Protein AF-A0A958QRG6-F1 (afdb_monomer)

Secondary structure (DSSP, 8-state):
---------------------PPPPPPPSS--TTHHHHHHHHHTTTT-THHHHSSSSSTTS------EEEETTEEEEPPP-SSSTTTTTT--HHHHHHHHHT-B-TTSPBP-HHHHTTGGGS-HHHHHHHHHHHTTSPP-----PPPPPPHHHHHHHHHHS------S-----TTS-HHHHHHHIIIIIS-THHHH-BPP-SSS--BTTS---EEEETTEEEEPPP-SS-TTTSSTTS-HHHHHHHHHH-EETTTEE--TTTS-HHHHTTS-HHHHHHHHHHHHH-PPPP-

Sequence (291 aa):
MSFFVRFSFLGLLFLIASCHQAIPVPPPQSFPPQYTSLGRDLVHGLAACGFCHGSRPEPGVVLSGGIPLRDTYGSVIAPNITPSNSGIRGWNVQEIADAVRASLAPDGRSLASEHHQGYQWMSDDDVYRIVAYLQTQPPVETSYETREIGFIDRYTSGILEQRKEVDGVVPSLEGTAAPIYGQYLVEHVARCDQCHSTPGDFIAEEKYLQGGREISRAGEIRVAPNITGSKVYGLGSWSIPEIVRYLQTGQVPGNRRTDPRFCPTQFYARAKESDLSAIAVYLLSTETSPS

Foldseek 3Di:
DDDDDDDDDDDDDPPPPPPPQQDADDADPDDDPCLLVLLLLLCLALLQLCCAQFPHSHGPGQSQWQDWDQDPQGIFTRFRCACAPSHCPPPDLVQQLCCQQQCAHPVGARHPCLVRPQQVLVFSSNSSSNSSNRPPGDYDDDDDDGDDDDPVCRVVVCVPVPRPPSRDGRHDCPPPDLLVLLCCSCRNRNVVQSAQKDPADPVGHIRGQQWQDWDDDPNDIDTGFRQALDPPGHCVVPDLVQQLCCLQPQDHPDRDGDDCRRPVSNSNVSPDSSNSSSNSVNRSVGDDDDD

Structure (mmCIF, N/CA/C/O backbone):
data_AF-A0A958QRG6-F1
#
_entry.id   AF-A0A958QRG6-F1
#
loop_
_atom_site.group_PDB
_atom_site.id
_atom_site.type_symbol
_atom_site.label_atom_id
_atom_site.label_alt_id
_atom_site.label_comp_id
_atom_site.label_asym_id
_atom_site.label_entity_id
_atom_site.label_seq_id
_atom_site.pdbx_PDB_ins_code
_atom_site.Cartn_x
_atom_site.Cartn_y
_atom_site.Cartn_z
_atom_site.occupancy
_atom_site.B_iso_or_equiv
_atom_site.auth_seq_id
_atom_site.auth_comp_id
_atom_site.auth_asym_id
_atom_site.auth_atom_id
_atom_site.pdbx_PDB_model_num
ATOM 1 N N . MET A 1 1 ? 24.745 79.104 1.750 1.00 37.53 1 MET A N 1
ATOM 2 C CA . MET A 1 1 ? 23.360 78.979 1.236 1.00 37.53 1 MET A CA 1
ATOM 3 C C . MET A 1 1 ? 23.419 78.030 0.049 1.00 37.53 1 MET A C 1
ATOM 5 O O . MET A 1 1 ? 24.145 78.344 -0.874 1.00 37.53 1 MET A O 1
ATOM 9 N N . SER A 1 2 ? 22.837 76.837 0.011 1.00 35.28 2 SER A N 1
ATOM 10 C CA . SER A 1 2 ? 21.878 76.160 0.885 1.00 35.28 2 SER A CA 1
ATOM 11 C C . SER A 1 2 ? 22.071 74.647 0.709 1.00 35.28 2 SER A C 1
ATOM 13 O O . SER A 1 2 ? 22.229 74.184 -0.417 1.00 35.28 2 SER A O 1
ATOM 15 N N . PHE A 1 3 ? 22.062 73.886 1.804 1.00 31.41 3 PHE A N 1
ATOM 16 C CA . PHE A 1 3 ? 21.991 72.423 1.771 1.00 31.41 3 PHE A CA 1
ATOM 17 C C . PHE A 1 3 ? 20.530 72.010 1.542 1.00 31.41 3 PHE A C 1
ATOM 19 O O . PHE A 1 3 ? 19.662 72.377 2.330 1.00 31.41 3 PHE A O 1
ATOM 26 N N . PHE A 1 4 ? 20.254 71.249 0.482 1.00 34.78 4 PHE A N 1
ATOM 27 C CA . PHE A 1 4 ? 18.973 70.564 0.294 1.00 34.78 4 PHE A CA 1
ATOM 28 C C . PHE A 1 4 ? 19.101 69.131 0.820 1.00 34.78 4 PHE A C 1
ATOM 30 O O . PHE A 1 4 ? 19.795 68.309 0.228 1.00 34.78 4 PHE A O 1
ATOM 37 N N . VAL A 1 5 ? 18.421 68.826 1.925 1.00 37.69 5 VAL A N 1
ATOM 38 C CA . VAL A 1 5 ? 18.233 67.453 2.412 1.00 37.69 5 VAL A CA 1
ATOM 39 C C . VAL A 1 5 ? 16.941 66.917 1.795 1.00 37.69 5 VAL A C 1
ATOM 41 O O . VAL A 1 5 ? 15.857 67.427 2.071 1.00 37.69 5 VAL A O 1
ATOM 44 N N . ARG A 1 6 ? 17.045 65.899 0.934 1.00 36.91 6 ARG A N 1
ATOM 45 C CA . ARG A 1 6 ? 15.895 65.124 0.447 1.00 36.91 6 ARG A CA 1
ATOM 46 C C . ARG A 1 6 ? 15.568 64.032 1.467 1.00 36.91 6 ARG A C 1
ATOM 48 O O . ARG A 1 6 ? 16.334 63.085 1.608 1.00 36.91 6 ARG A O 1
ATOM 55 N N . PHE A 1 7 ? 14.424 64.140 2.136 1.00 37.44 7 PHE A N 1
ATOM 56 C CA . PHE A 1 7 ? 13.833 63.021 2.872 1.00 37.44 7 PHE A CA 1
ATOM 57 C C . PHE A 1 7 ? 13.135 62.086 1.877 1.00 37.44 7 PHE A C 1
ATOM 59 O O . PHE A 1 7 ? 12.157 62.476 1.243 1.00 37.44 7 PHE A O 1
ATOM 66 N N . SER A 1 8 ? 13.643 60.861 1.728 1.00 39.31 8 SER A N 1
ATOM 67 C CA . SER A 1 8 ? 12.907 59.777 1.068 1.00 39.31 8 SER A CA 1
ATOM 68 C C . SER A 1 8 ? 12.093 59.036 2.123 1.00 39.31 8 SER A C 1
ATOM 70 O O . SER A 1 8 ? 12.660 58.392 3.001 1.00 39.31 8 SER A O 1
ATOM 72 N N . PHE A 1 9 ? 10.768 59.139 2.048 1.00 41.41 9 PHE A N 1
ATOM 73 C CA . PHE A 1 9 ? 9.861 58.262 2.784 1.00 41.41 9 PHE A CA 1
ATOM 74 C C . PHE A 1 9 ? 9.852 56.892 2.093 1.00 41.41 9 PHE A C 1
ATOM 76 O O . PHE A 1 9 ? 9.259 56.739 1.027 1.00 41.41 9 PHE A O 1
ATOM 83 N N . LEU A 1 10 ? 10.519 55.897 2.684 1.00 43.09 10 LEU A N 1
ATOM 84 C CA . LEU A 1 10 ? 10.295 54.492 2.339 1.00 43.09 10 LEU A CA 1
ATOM 85 C C . LEU A 1 10 ? 8.997 54.046 3.027 1.00 43.09 10 LEU A C 1
ATOM 87 O O . LEU A 1 10 ? 8.963 53.847 4.240 1.00 43.09 10 LEU A O 1
ATOM 91 N N . GLY A 1 11 ? 7.917 53.934 2.256 1.00 39.69 11 GLY A N 1
ATOM 92 C CA . GLY A 1 11 ? 6.677 53.309 2.706 1.00 39.69 11 GLY A CA 1
ATOM 93 C C . GLY A 1 11 ? 6.872 51.800 2.841 1.00 39.69 11 GLY A C 1
ATOM 94 O O . GLY A 1 11 ? 7.149 51.119 1.856 1.00 39.69 11 GLY A O 1
ATOM 95 N N . LEU A 1 12 ? 6.740 51.282 4.060 1.00 46.69 12 LEU A N 1
ATOM 96 C CA . LEU A 1 12 ? 6.760 49.852 4.345 1.00 46.69 12 LEU A CA 1
ATOM 97 C C . LEU A 1 12 ? 5.379 49.266 3.994 1.00 46.69 12 LEU A C 1
ATOM 99 O O . LEU A 1 12 ? 4.423 49.420 4.753 1.00 46.69 12 LEU A O 1
ATOM 103 N N . LEU A 1 13 ? 5.249 48.631 2.827 1.00 45.38 13 LEU A N 1
ATOM 104 C CA . LEU A 1 13 ? 4.072 47.824 2.491 1.00 45.38 13 LEU A CA 1
ATOM 105 C C . LEU A 1 13 ? 4.122 46.522 3.302 1.00 45.38 13 LEU A C 1
ATOM 107 O O . LEU A 1 13 ? 4.875 45.606 2.979 1.00 45.38 13 LEU A O 1
ATOM 111 N N . PHE A 1 14 ? 3.312 46.439 4.358 1.00 45.03 14 PHE A N 1
ATOM 112 C CA . PHE A 1 14 ? 2.990 45.173 5.014 1.00 45.03 14 PHE A CA 1
ATOM 113 C C . PHE A 1 14 ? 2.126 44.336 4.060 1.00 45.03 14 PHE A C 1
ATOM 115 O O . PHE A 1 14 ? 0.927 44.570 3.918 1.00 45.03 14 PHE A O 1
ATOM 122 N N . LEU A 1 15 ? 2.740 43.357 3.395 1.00 44.53 15 LEU A N 1
ATOM 123 C CA . LEU A 1 15 ? 2.019 42.244 2.784 1.00 44.53 15 LEU A CA 1
ATOM 124 C C . LEU A 1 15 ? 1.428 41.405 3.920 1.00 44.53 15 LEU A C 1
ATOM 126 O O . LEU A 1 15 ? 2.131 40.637 4.573 1.00 44.53 15 LEU A O 1
ATOM 130 N N . ILE A 1 16 ? 0.133 41.579 4.181 1.00 46.06 16 ILE A N 1
ATOM 131 C CA . ILE A 1 16 ? -0.624 40.666 5.033 1.00 46.06 16 ILE A CA 1
ATOM 132 C C . ILE A 1 16 ? -0.748 39.366 4.237 1.00 46.06 16 ILE A C 1
ATOM 134 O O . ILE A 1 16 ? -1.586 39.247 3.346 1.00 46.06 16 ILE A O 1
ATOM 138 N N . ALA A 1 17 ? 0.135 38.409 4.511 1.00 45.31 17 ALA A N 1
ATOM 139 C CA . ALA A 1 17 ? -0.035 37.041 4.056 1.00 45.31 17 ALA A CA 1
ATOM 140 C C . ALA A 1 17 ? -1.286 36.482 4.746 1.00 45.31 17 ALA A C 1
ATOM 142 O O . ALA A 1 17 ? -1.245 36.072 5.906 1.00 45.31 17 ALA A O 1
ATOM 143 N N . SER A 1 18 ? -2.429 36.524 4.063 1.00 43.41 18 SER A N 1
ATOM 144 C CA . SER A 1 18 ? -3.623 35.810 4.497 1.00 43.41 18 SER A CA 1
ATOM 145 C C . SER A 1 18 ? -3.337 34.313 4.410 1.00 43.41 18 SER A C 1
ATOM 147 O O . SER A 1 18 ? -3.479 33.714 3.343 1.00 43.41 18 SER A O 1
ATOM 149 N N . CYS A 1 19 ? -2.932 33.716 5.535 1.00 46.03 19 CYS A N 1
ATOM 150 C CA . CYS A 1 19 ? -3.016 32.275 5.744 1.00 46.03 19 CYS A CA 1
ATOM 151 C C . CYS A 1 19 ? -4.469 31.859 5.510 1.00 46.03 19 CYS A C 1
ATOM 153 O O . CYS A 1 19 ? -5.320 32.028 6.383 1.00 46.03 19 CYS A O 1
ATOM 155 N N . HIS A 1 20 ? -4.763 31.344 4.319 1.00 48.00 20 HIS A N 1
ATOM 156 C CA . HIS A 1 20 ? -5.973 30.573 4.099 1.00 48.00 20 HIS A CA 1
ATOM 157 C C . HIS A 1 20 ? -5.763 29.262 4.847 1.00 48.00 20 HIS A C 1
ATOM 159 O O . HIS A 1 20 ? -5.130 28.344 4.338 1.00 48.00 20 HIS A O 1
ATOM 165 N N . GLN A 1 21 ? -6.219 29.223 6.098 1.00 47.09 21 GLN A N 1
ATOM 166 C CA . GLN A 1 21 ? -6.391 27.977 6.831 1.00 47.09 21 GLN A CA 1
ATOM 167 C C . GLN A 1 21 ? -7.299 27.104 5.960 1.00 47.09 21 GLN A C 1
ATOM 169 O O . GLN A 1 21 ? -8.428 27.505 5.659 1.00 47.09 21 GLN A O 1
ATOM 174 N N . ALA A 1 22 ? -6.776 25.978 5.470 1.00 54.12 22 ALA A N 1
ATOM 175 C CA . ALA A 1 22 ? -7.584 25.017 4.739 1.00 54.12 22 ALA A CA 1
ATOM 176 C C . ALA A 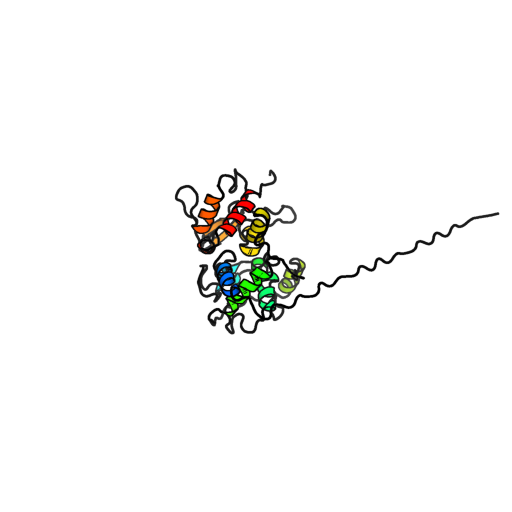1 22 ? -8.749 24.624 5.650 1.00 54.12 22 ALA A C 1
ATOM 178 O O . ALA A 1 22 ? -8.538 24.237 6.797 1.00 54.12 22 ALA A O 1
ATOM 179 N N . ILE A 1 23 ? -9.983 24.801 5.179 1.00 52.72 23 ILE A N 1
ATOM 180 C CA . ILE A 1 23 ? -11.149 24.387 5.955 1.00 52.72 23 ILE A CA 1
ATOM 181 C C . ILE A 1 23 ? -11.107 22.855 5.995 1.00 52.72 23 ILE A C 1
ATOM 183 O O . ILE A 1 23 ? -11.146 22.248 4.920 1.00 52.72 23 ILE A O 1
ATOM 187 N N . PRO A 1 24 ? -11.017 22.225 7.179 1.00 60.16 24 PRO A N 1
ATOM 188 C CA . PRO A 1 24 ? -11.045 20.775 7.266 1.00 60.16 24 PRO A CA 1
ATOM 189 C C . PRO A 1 24 ? -12.383 20.284 6.710 1.00 60.16 24 PRO A C 1
ATOM 191 O O . PRO A 1 24 ? -13.454 20.697 7.165 1.00 60.16 24 PRO A O 1
ATOM 194 N N . VAL A 1 25 ? -12.325 19.443 5.676 1.00 65.31 25 VAL A N 1
ATOM 195 C CA . VAL A 1 25 ? -13.517 18.813 5.107 1.00 65.31 25 VAL A CA 1
ATOM 196 C C . VAL A 1 25 ? -13.960 17.731 6.090 1.00 65.31 25 VAL A C 1
ATOM 198 O O . VAL A 1 25 ? -13.165 16.845 6.398 1.00 65.31 25 VAL A O 1
ATOM 201 N N . PRO A 1 26 ? -15.191 17.793 6.631 1.00 72.00 26 PRO A N 1
ATOM 202 C CA . PRO A 1 26 ? -15.648 16.775 7.562 1.00 72.00 26 PRO A CA 1
ATOM 203 C C . PRO A 1 26 ? -15.736 15.418 6.848 1.00 72.00 26 PRO A C 1
ATOM 205 O O . PRO A 1 26 ? -16.166 15.371 5.690 1.00 72.00 26 PRO A O 1
ATOM 208 N N . PRO A 1 27 ? -15.383 14.310 7.524 1.00 80.50 27 PRO A N 1
ATOM 209 C CA . PRO A 1 27 ? -15.474 12.982 6.935 1.00 80.50 27 PRO A CA 1
ATOM 210 C C . PRO A 1 27 ? -16.927 12.650 6.553 1.00 80.50 27 PRO A C 1
ATOM 212 O O . PRO A 1 27 ? -17.873 13.147 7.183 1.00 80.50 27 PRO A O 1
ATOM 215 N N . PRO A 1 28 ? -17.143 11.779 5.553 1.00 82.62 28 PRO A N 1
ATOM 216 C CA . PRO A 1 28 ? -18.483 11.358 5.173 1.00 82.62 28 PRO A CA 1
ATOM 217 C C . PRO A 1 28 ? -19.181 10.639 6.339 1.00 82.62 28 PRO A C 1
ATOM 219 O O . PRO A 1 28 ? -18.609 9.767 6.989 1.00 82.62 28 PRO A O 1
ATOM 222 N N . GLN A 1 29 ? -20.451 10.974 6.584 1.00 80.62 29 GLN A N 1
ATOM 223 C CA . GLN A 1 29 ? -21.269 10.321 7.622 1.00 80.62 29 GLN A CA 1
ATOM 224 C C . GLN A 1 29 ? -21.765 8.928 7.208 1.00 80.62 29 GLN A C 1
ATOM 226 O O . GLN A 1 29 ? -22.181 8.131 8.045 1.00 80.62 29 GLN A O 1
ATOM 231 N N . SER A 1 30 ? -21.761 8.644 5.907 1.00 86.50 30 SER A N 1
ATOM 232 C CA . SER A 1 30 ? -22.115 7.349 5.336 1.00 86.50 30 SER A CA 1
ATOM 233 C C . SER A 1 30 ? -21.355 7.152 4.032 1.00 86.50 30 SER A C 1
ATOM 235 O O . SER A 1 30 ? -20.991 8.128 3.373 1.00 86.50 30 SER A O 1
ATOM 237 N N . PHE A 1 31 ? -21.132 5.897 3.659 1.00 92.81 31 PHE A N 1
ATOM 238 C CA . PHE A 1 31 ? -20.418 5.558 2.437 1.00 92.81 31 PHE A CA 1
ATOM 239 C C . PHE A 1 31 ? -21.381 5.145 1.319 1.00 92.81 31 PHE A C 1
ATOM 241 O O . PHE A 1 31 ? -22.416 4.531 1.597 1.00 92.81 31 PHE A O 1
ATOM 248 N N . PRO A 1 32 ? -21.037 5.415 0.046 1.00 93.81 32 PRO A N 1
ATOM 249 C CA . PRO A 1 32 ? -21.725 4.816 -1.090 1.00 93.81 32 PRO A CA 1
ATOM 250 C C . PRO A 1 32 ? -21.775 3.279 -0.977 1.00 93.81 32 PRO A C 1
ATOM 252 O O . PRO A 1 32 ? -20.792 2.678 -0.538 1.00 93.81 32 PRO A O 1
ATOM 255 N N . PRO A 1 33 ? -22.859 2.608 -1.417 1.00 92.12 33 PRO A N 1
ATOM 256 C CA . PRO A 1 33 ? -23.021 1.159 -1.241 1.00 92.12 33 PRO A CA 1
ATOM 257 C C . PRO A 1 33 ? -21.862 0.314 -1.791 1.00 92.12 33 PRO A C 1
ATOM 259 O O . PRO A 1 33 ? -21.550 -0.749 -1.257 1.00 92.12 33 PRO A O 1
ATOM 262 N N . GLN A 1 34 ? -21.200 0.783 -2.851 1.00 95.12 34 GLN A N 1
ATOM 263 C CA . GLN A 1 34 ? -20.079 0.086 -3.474 1.00 95.12 34 GLN A CA 1
ATOM 264 C C . GLN A 1 34 ? -18.763 0.171 -2.683 1.00 95.12 34 GLN A C 1
ATOM 266 O O . GLN A 1 34 ? -17.872 -0.647 -2.925 1.00 95.12 34 GLN A O 1
ATOM 271 N N . TYR A 1 35 ? -18.615 1.109 -1.739 1.00 96.56 35 TYR A N 1
ATOM 272 C CA . TYR A 1 35 ? -17.339 1.364 -1.056 1.00 96.56 35 TYR A CA 1
ATOM 273 C C . TYR A 1 35 ? -16.811 0.149 -0.308 1.00 96.56 35 TYR A C 1
ATOM 275 O O . TYR A 1 35 ? -15.631 -0.149 -0.423 1.00 96.56 35 TYR A O 1
ATOM 283 N N . THR A 1 36 ? -17.664 -0.605 0.386 1.00 96.44 36 THR A N 1
ATOM 284 C CA . THR A 1 36 ? -17.225 -1.827 1.074 1.00 96.44 36 THR A CA 1
ATOM 285 C C . THR A 1 36 ? -16.615 -2.834 0.096 1.00 96.44 36 THR A C 1
ATOM 287 O O . THR A 1 36 ? -15.597 -3.451 0.399 1.00 96.44 36 THR A O 1
ATOM 290 N N . SER A 1 37 ? -17.196 -2.993 -1.099 1.00 96.44 37 SER A N 1
ATOM 291 C CA . SER A 1 37 ? -16.665 -3.919 -2.107 1.00 96.44 37 SER A CA 1
ATOM 292 C C . SER A 1 37 ? -15.368 -3.425 -2.750 1.00 96.44 37 SER A C 1
ATOM 294 O O . SER A 1 37 ? -14.447 -4.215 -2.913 1.00 96.44 37 SER A O 1
ATOM 296 N N . LEU A 1 38 ? -15.259 -2.126 -3.040 1.00 96.25 38 LEU A N 1
ATOM 297 C CA . LEU A 1 38 ? -14.040 -1.531 -3.593 1.00 96.25 38 LEU A CA 1
ATOM 298 C C . LEU A 1 38 ? -12.910 -1.498 -2.555 1.00 96.25 38 LEU A C 1
ATOM 300 O O . LEU A 1 38 ? -11.760 -1.787 -2.868 1.00 96.25 38 LEU A O 1
ATOM 304 N N . GLY A 1 39 ? -13.249 -1.223 -1.297 1.00 96.62 39 GLY A N 1
ATOM 305 C CA . GLY A 1 39 ? -12.334 -1.265 -0.165 1.00 96.62 39 GLY A CA 1
ATOM 306 C C . GLY A 1 39 ? -11.783 -2.656 0.085 1.00 96.62 39 GLY A C 1
ATOM 307 O O . GLY A 1 39 ? -10.584 -2.804 0.289 1.00 96.62 39 GLY A O 1
ATOM 308 N N . ARG A 1 40 ? -12.630 -3.691 -0.009 1.00 96.12 40 ARG A N 1
ATOM 309 C CA . ARG A 1 40 ? -12.184 -5.091 0.022 1.00 96.12 40 ARG A CA 1
ATOM 310 C C . ARG A 1 40 ? -11.108 -5.343 -1.031 1.00 96.12 40 ARG A C 1
ATOM 312 O O . ARG A 1 40 ? -10.103 -5.983 -0.731 1.00 96.12 40 ARG A O 1
ATOM 319 N N . ASP A 1 41 ? -11.342 -4.867 -2.250 1.00 95.62 41 ASP A N 1
ATOM 320 C CA . ASP A 1 41 ? -10.455 -5.105 -3.383 1.00 95.62 41 ASP A CA 1
ATOM 321 C C . ASP A 1 41 ? -9.123 -4.346 -3.227 1.00 95.62 41 ASP A C 1
ATOM 323 O O . ASP A 1 41 ? -8.086 -4.876 -3.611 1.00 95.62 41 ASP A O 1
ATOM 327 N N . LEU A 1 42 ? -9.109 -3.168 -2.589 1.00 96.00 42 LEU A N 1
ATOM 328 C CA . LEU A 1 42 ? -7.873 -2.475 -2.196 1.00 96.00 42 LEU A CA 1
ATOM 329 C C . LEU A 1 42 ? -7.133 -3.216 -1.074 1.00 96.00 42 LEU A C 1
ATOM 331 O O . LEU A 1 42 ? -5.949 -3.519 -1.214 1.00 96.00 42 LEU A O 1
ATOM 335 N N . VAL A 1 43 ? -7.835 -3.549 0.014 1.00 96.19 43 VAL A N 1
ATOM 336 C CA . VAL A 1 43 ? -7.273 -4.154 1.235 1.00 96.19 43 VAL A CA 1
ATOM 337 C C . VAL A 1 43 ? -6.647 -5.524 0.976 1.00 96.19 43 VAL A C 1
ATOM 339 O O . VAL A 1 43 ? -5.570 -5.822 1.498 1.00 96.19 43 VAL A O 1
ATOM 342 N N . HIS A 1 44 ? -7.293 -6.347 0.149 1.00 94.44 44 HIS A N 1
ATOM 343 C CA . HIS A 1 44 ? -6.764 -7.650 -0.275 1.00 94.44 44 HIS A CA 1
ATOM 344 C C . HIS A 1 44 ? -5.962 -7.588 -1.576 1.00 94.44 44 HIS A C 1
ATOM 346 O O . HIS A 1 44 ? -5.446 -8.618 -2.010 1.00 94.44 44 HIS A O 1
ATOM 352 N N . GLY A 1 45 ? -5.885 -6.409 -2.192 1.00 95.06 45 GLY A N 1
ATOM 353 C CA . GLY A 1 45 ? -5.243 -6.160 -3.474 1.00 95.06 45 GLY A CA 1
ATOM 354 C C . GLY A 1 45 ? -4.031 -5.252 -3.349 1.00 95.06 45 GLY A C 1
ATOM 355 O O . GLY A 1 45 ? -3.132 -5.511 -2.554 1.00 95.06 45 GLY A O 1
ATOM 356 N N . LEU A 1 46 ? -4.000 -4.188 -4.157 1.00 95.19 46 LEU A N 1
ATOM 357 C CA . LEU A 1 46 ? -2.836 -3.309 -4.294 1.00 95.19 46 LEU A CA 1
ATOM 358 C C . LEU A 1 46 ? -2.359 -2.721 -2.961 1.00 95.19 46 LEU A C 1
ATOM 360 O O . LEU A 1 46 ? -1.158 -2.726 -2.733 1.00 95.19 46 LEU A O 1
ATOM 364 N N . ALA A 1 47 ? -3.262 -2.301 -2.066 1.00 94.56 47 ALA A N 1
ATOM 365 C CA . ALA A 1 47 ? -2.874 -1.743 -0.764 1.00 94.56 47 ALA A CA 1
ATOM 366 C C . ALA A 1 47 ? -2.317 -2.794 0.211 1.00 94.56 47 ALA A C 1
ATOM 368 O O . ALA A 1 47 ? -1.710 -2.442 1.220 1.00 94.56 47 ALA A O 1
ATOM 369 N N . ALA A 1 48 ? -2.539 -4.082 -0.076 1.00 94.00 48 ALA A N 1
ATOM 370 C CA . ALA A 1 48 ? -1.944 -5.229 0.601 1.00 94.00 48 ALA A CA 1
ATOM 371 C C . ALA A 1 48 ? -1.937 -5.142 2.140 1.00 94.00 48 ALA A C 1
ATOM 373 O O . ALA A 1 48 ? -0.984 -5.579 2.785 1.00 94.00 48 ALA A O 1
ATOM 374 N N . CYS A 1 49 ? -3.001 -4.619 2.764 1.00 94.56 49 CYS A N 1
ATOM 375 C CA . CYS A 1 49 ? -3.016 -4.357 4.209 1.00 94.56 49 CYS A CA 1
ATOM 376 C C . CYS A 1 49 ? -2.782 -5.641 5.022 1.00 94.56 49 CYS A C 1
ATOM 378 O O . CYS A 1 49 ? -2.134 -5.619 6.069 1.00 94.56 49 CYS A O 1
ATOM 380 N N . GLY A 1 50 ? -3.258 -6.781 4.504 1.00 93.50 50 GLY A N 1
ATOM 381 C CA . GLY A 1 50 ? -3.039 -8.110 5.078 1.00 93.50 50 GLY A CA 1
ATOM 382 C C . GLY A 1 50 ? -1.577 -8.575 5.093 1.00 93.50 50 GLY A C 1
ATOM 383 O O . GLY A 1 50 ? -1.250 -9.496 5.835 1.00 93.50 50 GLY A O 1
ATOM 384 N N . PHE A 1 51 ? -0.672 -7.940 4.339 1.00 91.50 51 PHE A N 1
ATOM 385 C CA . PHE A 1 51 ? 0.755 -8.276 4.361 1.00 91.50 51 PHE A CA 1
ATOM 386 C C . PHE A 1 51 ? 1.392 -7.999 5.728 1.00 91.50 51 PHE A C 1
ATOM 388 O O . PHE A 1 51 ? 2.262 -8.753 6.163 1.00 91.50 51 PHE A O 1
ATOM 395 N N . CYS A 1 52 ? 0.926 -6.949 6.409 1.00 91.38 52 CYS A N 1
ATOM 396 C CA . CYS A 1 52 ? 1.349 -6.589 7.762 1.00 91.38 52 CYS A CA 1
ATOM 397 C C . CYS A 1 52 ? 0.262 -6.912 8.789 1.00 91.38 52 CYS A C 1
ATOM 399 O O . CYS A 1 52 ? 0.531 -7.542 9.805 1.00 91.38 52 CYS A O 1
ATOM 401 N N . HIS A 1 53 ? -0.982 -6.514 8.529 1.00 95.81 53 HIS A N 1
ATOM 402 C CA . HIS A 1 53 ? -2.065 -6.643 9.501 1.00 95.81 53 HIS A CA 1
ATOM 403 C C . HIS A 1 53 ? -2.789 -7.987 9.447 1.00 95.81 53 HIS A C 1
ATOM 405 O O . HIS A 1 53 ? -3.695 -8.212 10.239 1.00 95.81 53 HIS A O 1
ATOM 411 N N . GLY A 1 54 ? -2.453 -8.884 8.524 1.00 95.12 54 GLY A N 1
ATOM 412 C CA . GLY A 1 54 ? -3.055 -10.211 8.472 1.00 95.12 54 GLY A CA 1
ATOM 413 C C . GLY A 1 54 ? -2.557 -11.118 9.595 1.00 95.12 54 GLY A C 1
ATOM 414 O O . GLY A 1 54 ? -1.445 -10.959 10.087 1.00 95.12 54 GLY A O 1
ATOM 415 N N . SER A 1 55 ? -3.328 -12.154 9.931 1.00 93.94 55 SER A N 1
ATOM 416 C CA . SER A 1 55 ? -2.851 -13.257 10.782 1.00 93.94 55 SER A CA 1
ATOM 417 C C . SER A 1 55 ? -1.643 -14.001 10.178 1.00 93.94 55 SER A C 1
ATOM 419 O O . SER A 1 55 ? -0.976 -14.782 10.853 1.00 93.94 55 SER A O 1
ATOM 421 N N . ARG A 1 56 ? -1.405 -13.808 8.876 1.00 91.88 56 ARG A N 1
ATOM 422 C CA . ARG A 1 56 ? -0.245 -14.234 8.081 1.00 91.88 56 ARG A CA 1
ATOM 423 C C . ARG A 1 56 ? -0.145 -13.333 6.833 1.00 91.88 56 ARG A C 1
ATOM 425 O O . ARG A 1 56 ? -1.163 -12.749 6.469 1.00 91.88 56 ARG A O 1
ATOM 432 N N . PRO A 1 57 ? 1.019 -13.210 6.166 1.00 90.62 57 PRO A N 1
ATOM 433 C CA . PRO A 1 57 ? 1.227 -12.262 5.060 1.00 90.62 57 PRO A CA 1
ATOM 434 C C . PRO A 1 57 ? 0.600 -12.737 3.730 1.00 90.62 57 PRO A C 1
ATOM 436 O O . PRO A 1 57 ? 1.286 -12.979 2.735 1.00 90.62 57 PRO A O 1
ATOM 439 N N . GLU A 1 58 ? -0.723 -12.891 3.715 1.00 91.25 58 GLU A N 1
ATOM 440 C CA . GLU A 1 58 ? -1.517 -13.391 2.589 1.00 91.25 58 GLU A CA 1
ATOM 441 C C . GLU A 1 58 ? -2.807 -12.569 2.408 1.00 91.25 58 GLU A C 1
ATOM 443 O O . GLU A 1 58 ? -3.334 -12.031 3.383 1.00 91.25 58 GLU A O 1
ATOM 448 N N . PRO A 1 59 ? -3.355 -12.479 1.184 1.00 91.44 59 PRO A N 1
ATOM 449 C CA . PRO A 1 59 ? -4.650 -11.849 0.953 1.00 91.44 59 PRO A CA 1
ATOM 450 C C . PRO A 1 59 ? -5.795 -12.693 1.532 1.00 91.44 59 PRO A C 1
ATOM 452 O O . PRO A 1 59 ? -5.706 -13.917 1.633 1.00 91.44 59 PRO A O 1
ATOM 455 N N . GLY A 1 60 ? -6.909 -12.046 1.875 1.00 91.50 60 GLY A N 1
ATOM 456 C CA . GLY A 1 60 ? -8.144 -12.706 2.313 1.00 91.50 60 GLY A CA 1
ATOM 457 C C . GLY A 1 60 ? -8.140 -13.218 3.755 1.00 91.50 60 GLY A C 1
ATOM 458 O O . GLY A 1 60 ? -9.146 -13.763 4.206 1.00 91.50 60 GLY A O 1
ATOM 459 N N . VAL A 1 61 ? -7.036 -13.060 4.486 1.00 93.94 61 VAL A N 1
ATOM 460 C CA . VAL A 1 61 ? -6.940 -13.480 5.888 1.00 93.94 61 VAL A CA 1
ATOM 461 C C . VAL A 1 61 ? -7.577 -12.455 6.823 1.00 93.94 61 VAL A C 1
ATOM 463 O O . VAL A 1 61 ? -7.782 -11.292 6.467 1.00 93.94 61 VAL A O 1
ATOM 466 N N . VAL A 1 62 ? -7.868 -12.883 8.051 1.00 95.62 62 VAL A N 1
ATOM 467 C CA . VAL A 1 62 ? -8.333 -11.981 9.108 1.00 95.62 62 VAL A CA 1
ATOM 468 C C . VAL A 1 62 ? -7.239 -10.960 9.409 1.00 95.62 62 VAL A C 1
ATOM 470 O O . VAL A 1 62 ? -6.081 -11.328 9.611 1.00 95.62 62 VAL A O 1
ATOM 473 N N . LEU A 1 63 ? -7.616 -9.684 9.484 1.00 97.50 63 LEU A N 1
ATOM 474 C CA . LEU A 1 63 ? -6.705 -8.565 9.737 1.00 97.50 63 LEU A CA 1
ATOM 475 C C . LEU A 1 63 ? -6.404 -8.384 11.237 1.00 97.50 63 LEU A C 1
ATOM 477 O O . LEU A 1 63 ? -6.504 -7.291 11.796 1.00 97.50 63 LEU A O 1
ATOM 481 N N . SER A 1 64 ? -6.085 -9.496 11.901 1.00 96.69 64 SER A N 1
ATOM 482 C CA . SER A 1 64 ? -5.893 -9.588 13.346 1.00 96.69 64 SER A CA 1
ATOM 483 C C . SER A 1 64 ? -4.519 -9.118 13.824 1.00 96.69 64 SER A C 1
ATOM 485 O O . SER A 1 64 ? -4.242 -9.236 15.009 1.00 96.69 64 SER A O 1
ATOM 487 N N . GLY A 1 65 ? -3.640 -8.640 12.947 1.00 95.12 65 GLY A N 1
ATOM 488 C CA . GLY A 1 65 ? -2.259 -8.264 13.254 1.00 95.12 65 GLY A CA 1
ATOM 489 C C . GLY A 1 65 ? -1.365 -9.447 13.633 1.00 95.12 65 GLY A C 1
ATOM 490 O O . GLY A 1 65 ? -1.702 -10.606 13.384 1.00 95.12 65 GLY A O 1
ATOM 491 N N . GLY A 1 66 ? -0.238 -9.136 14.279 1.00 92.56 66 GLY A N 1
ATOM 492 C CA . GLY A 1 66 ? 0.682 -10.118 14.868 1.00 92.56 66 GLY A CA 1
ATOM 493 C C . GLY A 1 66 ? 1.964 -10.372 14.075 1.00 92.56 66 GLY A C 1
ATOM 494 O O . GLY A 1 66 ? 2.859 -11.060 14.564 1.00 92.56 66 GLY A O 1
ATOM 495 N N . ILE A 1 67 ? 2.094 -9.809 12.872 1.00 91.62 67 ILE A N 1
ATOM 496 C CA . ILE A 1 67 ? 3.307 -9.952 12.059 1.00 91.62 67 ILE A CA 1
ATOM 497 C C . ILE A 1 67 ? 4.396 -9.013 12.603 1.00 91.62 67 ILE A C 1
ATOM 499 O O . ILE A 1 67 ? 4.162 -7.804 12.687 1.00 91.62 67 ILE A O 1
ATOM 503 N N . PRO A 1 68 ? 5.589 -9.531 12.954 1.00 90.06 68 PRO A N 1
ATOM 504 C CA . PRO A 1 68 ? 6.712 -8.698 13.350 1.00 90.06 68 PRO A CA 1
ATOM 505 C C . PRO A 1 68 ? 7.330 -8.011 12.132 1.00 90.06 68 PRO A C 1
ATOM 507 O O . PRO A 1 68 ? 7.631 -8.642 11.114 1.00 90.06 68 PRO A O 1
ATOM 510 N N . LEU A 1 69 ? 7.560 -6.715 12.275 1.00 87.00 69 LEU A N 1
ATOM 511 C CA . LEU A 1 69 ? 8.252 -5.851 11.333 1.00 87.00 69 LEU A CA 1
ATOM 512 C C . LEU A 1 69 ? 9.482 -5.247 12.014 1.00 87.00 69 LEU A C 1
ATOM 514 O O . LEU A 1 69 ? 9.618 -5.283 13.240 1.00 87.00 69 LEU A O 1
ATOM 518 N N . ARG A 1 70 ? 10.398 -4.719 11.204 1.00 85.00 70 ARG A N 1
ATOM 519 C CA . ARG A 1 70 ? 11.587 -4.010 11.673 1.00 85.00 70 ARG A CA 1
ATOM 520 C C . ARG A 1 70 ? 11.619 -2.613 11.080 1.00 85.00 70 ARG A C 1
ATOM 522 O O . ARG A 1 70 ? 11.434 -2.470 9.874 1.00 85.00 70 ARG A O 1
ATOM 529 N N . ASP A 1 71 ? 11.924 -1.651 11.930 1.00 83.69 71 ASP A N 1
ATOM 530 C CA . ASP A 1 71 ? 12.192 -0.255 11.598 1.00 83.69 71 ASP A CA 1
ATOM 531 C C . ASP A 1 71 ? 13.448 0.218 12.362 1.00 83.69 71 ASP A C 1
ATOM 533 O O . ASP A 1 71 ? 14.109 -0.585 13.041 1.00 83.69 71 ASP A O 1
ATOM 537 N N . THR A 1 72 ? 13.798 1.503 12.271 1.00 82.50 72 THR A N 1
ATOM 538 C CA . THR A 1 72 ? 14.987 2.068 12.943 1.00 82.50 72 THR A CA 1
ATOM 539 C C . THR A 1 72 ? 14.960 1.905 14.471 1.00 82.50 72 THR A C 1
ATOM 541 O O . THR A 1 72 ? 16.010 1.867 15.111 1.00 82.50 72 THR A O 1
ATOM 544 N N . TYR A 1 73 ? 13.782 1.721 15.073 1.00 81.31 73 TYR A N 1
ATOM 545 C CA . TYR A 1 73 ? 13.596 1.551 16.519 1.00 81.31 73 TYR A CA 1
ATOM 546 C C . TYR A 1 73 ? 13.502 0.071 16.937 1.00 81.31 73 TYR A C 1
ATOM 548 O O . TYR A 1 73 ? 13.096 -0.254 18.058 1.00 81.31 73 TYR A O 1
ATOM 556 N N . GLY A 1 74 ? 13.824 -0.863 16.039 1.00 83.56 74 GLY A N 1
ATOM 557 C CA . GLY A 1 74 ? 13.834 -2.299 16.308 1.00 83.56 74 GLY A CA 1
ATOM 558 C C . GLY A 1 74 ? 12.555 -3.012 15.869 1.00 83.56 74 GLY A C 1
ATOM 559 O O . GLY A 1 74 ? 12.023 -2.751 14.796 1.00 83.56 74 GLY A O 1
ATOM 560 N N . SER A 1 75 ? 12.095 -3.981 16.666 1.00 86.62 75 SER A N 1
ATOM 561 C CA . SER A 1 75 ? 10.925 -4.795 16.314 1.00 86.62 75 SER A CA 1
ATOM 562 C C . SER A 1 75 ? 9.623 -4.085 16.681 1.00 86.62 75 SER A C 1
ATOM 564 O O . SER A 1 75 ? 9.462 -3.642 17.817 1.00 86.62 75 SER A O 1
ATOM 566 N N . VAL A 1 76 ? 8.666 -4.065 15.757 1.00 88.25 76 VAL A N 1
ATOM 567 C CA . VAL A 1 76 ? 7.288 -3.613 15.989 1.00 88.25 76 VAL A CA 1
ATOM 568 C C . VAL A 1 76 ? 6.316 -4.679 15.494 1.00 88.25 76 VAL A C 1
ATOM 570 O O . VAL A 1 76 ? 6.551 -5.310 14.467 1.00 88.25 76 VAL A O 1
ATOM 573 N N . ILE A 1 77 ? 5.240 -4.926 16.238 1.00 91.25 77 ILE A N 1
ATOM 574 C CA . ILE A 1 77 ? 4.196 -5.870 15.830 1.00 91.25 77 ILE A CA 1
ATOM 575 C C . ILE A 1 77 ? 3.077 -5.092 15.147 1.00 91.25 77 ILE A C 1
ATOM 577 O O . ILE A 1 77 ? 2.563 -4.124 15.708 1.00 91.25 77 ILE A O 1
ATOM 581 N N . ALA A 1 78 ? 2.686 -5.516 13.945 1.00 92.88 78 ALA A N 1
ATOM 582 C CA . ALA A 1 78 ? 1.548 -4.923 13.256 1.00 92.88 78 ALA A CA 1
ATOM 583 C C . ALA A 1 78 ? 0.261 -5.111 14.090 1.00 92.88 78 ALA A C 1
ATOM 585 O O . ALA A 1 78 ? -0.041 -6.242 14.494 1.00 92.88 78 ALA A O 1
ATOM 586 N N . PRO A 1 79 ? -0.502 -4.037 14.368 1.00 93.88 79 PRO A N 1
ATOM 587 C CA . PRO A 1 79 ? -1.672 -4.106 15.234 1.00 93.88 79 PRO A CA 1
ATOM 588 C C . PRO A 1 79 ? -2.856 -4.787 14.544 1.00 93.88 79 PRO A C 1
ATOM 590 O O . PRO A 1 79 ? -2.917 -4.911 13.319 1.00 93.88 79 PRO A O 1
ATOM 593 N N . ASN A 1 80 ? -3.827 -5.196 15.352 1.00 96.50 80 ASN A N 1
ATOM 594 C CA . ASN A 1 80 ? -5.130 -5.643 14.883 1.00 96.50 80 ASN A CA 1
ATOM 595 C C . ASN A 1 80 ? -5.938 -4.458 14.341 1.00 96.50 80 ASN A C 1
ATOM 597 O O . ASN A 1 80 ? -6.055 -3.441 15.017 1.00 96.50 80 ASN A O 1
ATOM 601 N N . ILE A 1 81 ? -6.513 -4.600 13.147 1.00 97.12 81 ILE A N 1
ATOM 602 C CA . ILE A 1 81 ? -7.346 -3.561 12.513 1.00 97.12 81 ILE A CA 1
ATOM 603 C C . ILE A 1 81 ? -8.780 -4.036 12.248 1.00 97.12 81 ILE A C 1
ATOM 605 O O . ILE A 1 81 ? -9.506 -3.443 11.454 1.00 97.12 81 ILE A O 1
ATOM 609 N N . THR A 1 82 ? -9.211 -5.113 12.910 1.00 98.06 82 THR A N 1
ATOM 610 C CA . THR A 1 82 ? -10.628 -5.507 12.960 1.00 98.06 82 THR A CA 1
ATOM 611 C C . THR A 1 82 ? -11.414 -4.599 13.922 1.00 98.06 82 THR A C 1
ATOM 613 O O . THR A 1 82 ? -10.818 -3.999 14.821 1.00 98.06 82 THR A O 1
ATOM 616 N N . PRO A 1 83 ? -12.754 -4.489 13.804 1.00 97.62 83 PRO A N 1
ATOM 617 C CA . PRO A 1 83 ? -13.581 -3.649 14.684 1.00 97.62 83 PRO A CA 1
ATOM 618 C C . PRO A 1 83 ? -13.833 -4.285 16.075 1.00 97.62 83 PRO A C 1
ATOM 620 O O . PRO A 1 83 ? -14.947 -4.278 16.620 1.00 97.62 83 PRO A O 1
ATOM 623 N N . SER A 1 84 ? -12.794 -4.873 16.667 1.00 97.88 84 SER A N 1
ATOM 624 C CA . SER A 1 84 ? -12.755 -5.414 18.032 1.00 97.88 84 SER A CA 1
ATOM 625 C C . SER A 1 84 ? -12.212 -4.391 19.035 1.00 97.88 84 SER A C 1
ATOM 627 O O . SER A 1 84 ? -11.694 -3.349 18.633 1.00 97.88 84 SER A O 1
ATOM 629 N N . ASN A 1 85 ? -12.326 -4.670 20.339 1.00 96.06 85 ASN A N 1
ATOM 630 C CA . ASN A 1 85 ? -11.801 -3.771 21.374 1.00 96.06 85 ASN A CA 1
ATOM 631 C C . ASN A 1 85 ? -10.272 -3.655 21.316 1.00 96.06 85 ASN A C 1
ATOM 633 O O . ASN A 1 85 ? -9.740 -2.589 21.606 1.00 96.06 85 ASN A O 1
ATOM 637 N N . SER A 1 86 ? -9.571 -4.729 20.936 1.00 94.25 86 SER A N 1
ATOM 638 C CA . SER A 1 86 ? -8.121 -4.702 20.710 1.00 94.25 86 SER A CA 1
ATOM 639 C C . SER A 1 86 ? -7.700 -4.146 19.341 1.00 94.25 86 SER A C 1
ATOM 641 O O . SER A 1 86 ? -6.506 -4.128 19.038 1.00 94.25 86 SER A O 1
ATOM 643 N N . GLY A 1 87 ? -8.663 -3.736 18.508 1.00 95.69 87 GLY A N 1
ATOM 644 C CA . GLY A 1 87 ? -8.447 -3.138 17.194 1.00 95.69 87 GLY A CA 1
ATOM 645 C C . GLY A 1 87 ? -9.042 -1.733 17.085 1.00 95.69 87 GLY A C 1
ATOM 646 O O . GLY A 1 87 ? -8.843 -0.892 17.958 1.00 95.69 87 GLY A O 1
ATOM 647 N N . ILE A 1 88 ? -9.774 -1.468 16.001 1.00 96.88 88 ILE A N 1
ATOM 648 C CA . ILE A 1 88 ? -10.267 -0.121 15.643 1.00 96.88 88 ILE A CA 1
ATOM 649 C C . ILE A 1 88 ? -11.692 0.167 16.140 1.00 96.88 88 ILE A C 1
ATOM 651 O O . ILE A 1 88 ? -12.377 1.056 15.628 1.00 96.88 88 ILE A O 1
ATOM 655 N N . ARG A 1 89 ? -12.211 -0.601 17.105 1.00 96.25 89 ARG A N 1
ATOM 656 C CA . ARG A 1 89 ? -13.545 -0.322 17.649 1.00 96.25 89 ARG A CA 1
ATOM 657 C C . ARG A 1 89 ? -13.586 1.061 18.291 1.00 96.25 89 ARG A C 1
ATOM 659 O O . ARG A 1 89 ? -12.730 1.414 19.092 1.00 96.25 89 ARG A O 1
ATOM 666 N N . GLY A 1 90 ? -14.643 1.806 17.982 1.00 94.44 90 GLY A N 1
ATOM 667 C CA . GLY A 1 90 ? -14.850 3.154 18.506 1.00 94.44 90 GLY A CA 1
ATOM 668 C C . GLY A 1 90 ? -14.084 4.235 17.747 1.00 94.44 90 GLY A C 1
ATOM 669 O O . GLY A 1 90 ? -14.360 5.404 17.988 1.00 94.44 90 GLY A O 1
ATOM 670 N N . TRP A 1 91 ? -13.199 3.864 16.813 1.00 95.06 91 TRP A N 1
ATOM 671 C CA . TRP A 1 91 ? -12.536 4.829 15.946 1.00 95.06 91 TRP A CA 1
ATOM 672 C C . TRP A 1 91 ? -13.522 5.312 14.883 1.00 95.06 91 TRP A C 1
ATOM 674 O O . TRP A 1 91 ? -14.220 4.515 14.242 1.00 95.06 91 TRP A O 1
ATOM 684 N N . ASN A 1 92 ? -13.594 6.623 14.701 1.00 93.50 92 ASN A N 1
ATOM 685 C CA . ASN A 1 92 ? -14.409 7.240 13.669 1.00 93.50 92 ASN A CA 1
ATOM 686 C C . ASN A 1 92 ? -13.718 7.179 12.291 1.00 93.50 92 ASN A C 1
ATOM 688 O O . ASN A 1 92 ? -12.578 6.738 12.152 1.00 93.50 92 ASN A O 1
ATOM 692 N N . VAL A 1 93 ? -14.432 7.603 11.245 1.00 93.75 93 VAL A N 1
ATOM 693 C CA . VAL A 1 93 ? -13.937 7.543 9.859 1.00 93.75 93 VAL A CA 1
ATOM 694 C C . VAL A 1 93 ? -12.630 8.316 9.679 1.00 93.75 93 VAL A C 1
ATOM 696 O O . VAL A 1 93 ? -11.712 7.801 9.043 1.00 93.75 93 VAL A O 1
ATOM 699 N N . GLN A 1 94 ? -12.541 9.521 10.245 1.00 91.44 94 GLN A N 1
ATOM 700 C CA . GLN A 1 94 ? -11.354 10.360 10.115 1.00 91.44 94 GLN A CA 1
ATOM 701 C C . GLN A 1 94 ? -10.183 9.789 10.908 1.00 91.44 94 GLN A C 1
ATOM 703 O O . GLN A 1 94 ? -9.086 9.722 10.387 1.00 91.44 94 GLN A O 1
ATOM 708 N N . GLU A 1 95 ? -10.423 9.273 12.109 1.00 92.69 95 GLU A N 1
ATOM 709 C CA . GLU A 1 95 ? -9.386 8.632 12.924 1.00 92.69 95 GLU A CA 1
ATOM 710 C C . GLU A 1 95 ? -8.740 7.425 12.227 1.00 92.69 95 GLU A C 1
ATOM 712 O O . GLU A 1 95 ? -7.526 7.240 12.291 1.00 92.69 95 GLU A O 1
ATOM 717 N N . ILE A 1 96 ? -9.530 6.606 11.523 1.00 94.81 96 ILE A N 1
ATOM 718 C CA . ILE A 1 96 ? -8.981 5.495 10.731 1.00 94.81 96 ILE A CA 1
ATOM 719 C C . ILE A 1 96 ? -8.233 6.039 9.502 1.00 94.81 96 ILE A C 1
ATOM 721 O O . ILE A 1 96 ? -7.169 5.524 9.157 1.00 94.81 96 ILE A O 1
ATOM 725 N N . ALA A 1 97 ? -8.749 7.086 8.850 1.00 92.81 97 ALA A N 1
ATOM 726 C CA . ALA A 1 97 ? -8.071 7.728 7.725 1.00 92.81 97 ALA A CA 1
ATOM 727 C C . ALA A 1 97 ? -6.725 8.356 8.137 1.00 92.81 97 ALA A C 1
ATOM 729 O O . ALA A 1 97 ? -5.732 8.189 7.429 1.00 92.81 97 ALA A O 1
ATOM 730 N N . ASP A 1 98 ? -6.663 9.003 9.298 1.00 89.88 98 ASP A N 1
ATOM 731 C CA . ASP A 1 98 ? -5.458 9.606 9.870 1.00 89.88 98 ASP A CA 1
ATOM 732 C C . ASP A 1 98 ? -4.447 8.535 10.286 1.00 89.88 98 ASP A C 1
ATOM 734 O O . ASP A 1 98 ? -3.245 8.699 10.079 1.00 89.88 98 ASP A O 1
ATOM 738 N N . ALA A 1 99 ? -4.908 7.390 10.787 1.00 91.06 99 ALA A N 1
ATOM 739 C CA . ALA A 1 99 ? -4.027 6.261 11.055 1.00 91.06 99 ALA A CA 1
ATOM 740 C C . ALA A 1 99 ? -3.341 5.760 9.778 1.00 91.06 99 ALA A C 1
ATOM 742 O O . ALA A 1 99 ? -2.134 5.522 9.786 1.00 91.06 99 ALA A O 1
ATOM 743 N N . VAL A 1 100 ? -4.082 5.665 8.668 1.00 91.81 100 VAL A N 1
ATOM 744 C CA . VAL A 1 100 ? -3.536 5.252 7.366 1.00 91.81 100 VAL A CA 1
ATOM 745 C C . VAL A 1 100 ? -2.594 6.312 6.794 1.00 91.81 100 VAL A C 1
ATOM 747 O O . VAL A 1 100 ? -1.486 5.986 6.377 1.00 91.81 100 VAL A O 1
ATOM 750 N N . ARG A 1 101 ? -3.023 7.576 6.754 1.00 90.38 101 ARG A N 1
ATOM 751 C CA . ARG A 1 101 ? -2.357 8.628 5.972 1.00 90.38 101 ARG A CA 1
ATOM 752 C C . ARG A 1 101 ? -1.369 9.472 6.767 1.00 90.38 101 ARG A C 1
ATOM 754 O O . ARG A 1 101 ? -0.367 9.914 6.216 1.00 90.38 101 ARG A O 1
ATOM 761 N N . ALA A 1 102 ? -1.666 9.713 8.038 1.00 85.25 102 ALA A N 1
ATOM 762 C CA . ALA A 1 102 ? -0.899 10.581 8.927 1.00 85.25 102 ALA A CA 1
ATOM 763 C C . ALA A 1 102 ? -0.136 9.797 10.007 1.00 85.25 102 ALA A C 1
ATOM 765 O O . ALA A 1 102 ? 0.572 10.399 10.812 1.00 85.25 102 ALA A O 1
ATOM 766 N N . SER A 1 103 ? -0.237 8.460 10.020 1.00 86.75 103 SER A N 1
ATOM 767 C CA . SER A 1 103 ? 0.377 7.603 11.045 1.00 86.75 103 SER A CA 1
ATOM 768 C C . SER A 1 103 ? -0.036 8.007 12.465 1.00 86.75 103 SER A C 1
ATOM 770 O O . SER A 1 103 ? 0.792 8.002 13.374 1.00 86.75 103 SER A O 1
ATOM 772 N N . LEU A 1 104 ? -1.297 8.391 12.666 1.00 84.69 104 LEU A N 1
ATOM 773 C CA . LEU A 1 104 ? -1.779 8.957 13.927 1.00 84.69 104 LEU A CA 1
ATOM 774 C C . LEU A 1 104 ? -2.942 8.136 14.484 1.00 84.69 104 LEU A C 1
ATOM 776 O O . LEU A 1 104 ? -3.921 7.899 13.785 1.00 84.69 104 LEU A O 1
ATOM 780 N N . ALA A 1 105 ? -2.850 7.712 15.745 1.00 85.81 105 ALA A N 1
ATOM 781 C CA . ALA A 1 105 ? -3.992 7.098 16.424 1.00 85.81 105 ALA A CA 1
ATOM 782 C C . ALA A 1 105 ? -4.862 8.158 17.137 1.00 85.81 105 ALA A C 1
ATOM 784 O O . ALA A 1 105 ? -4.369 9.252 17.428 1.00 85.81 105 ALA A O 1
ATOM 785 N N . PRO A 1 106 ? -6.116 7.827 17.507 1.00 87.81 106 PRO A N 1
ATOM 786 C CA . PRO A 1 106 ? -7.040 8.757 18.173 1.00 87.81 106 PRO A CA 1
ATOM 787 C C . PRO A 1 106 ? -6.513 9.376 19.472 1.00 87.81 106 PRO A C 1
ATOM 789 O O . PRO A 1 106 ? -6.866 10.495 19.827 1.00 87.81 106 PRO A O 1
ATOM 792 N N . ASP A 1 107 ? -5.658 8.654 20.199 1.00 82.56 107 ASP A N 1
ATOM 793 C CA . ASP A 1 107 ? -5.043 9.117 21.450 1.00 82.56 107 ASP A CA 1
ATOM 794 C C . ASP A 1 107 ? -3.829 10.044 21.225 1.00 82.56 107 ASP A C 1
ATOM 796 O O . ASP A 1 107 ? -3.128 10.411 22.172 1.00 82.56 107 ASP A O 1
ATOM 800 N N . GLY A 1 108 ? -3.562 10.422 19.971 1.00 77.25 108 GLY A N 1
ATOM 801 C CA . GLY A 1 108 ? -2.473 11.306 19.573 1.00 77.25 108 GLY A CA 1
ATOM 802 C C . GLY A 1 108 ? -1.106 10.626 19.501 1.00 77.25 108 GLY A C 1
ATOM 803 O O . GLY A 1 108 ? -0.098 11.303 19.273 1.00 77.25 108 GLY A O 1
ATOM 804 N N . ARG A 1 109 ? -1.019 9.303 19.703 1.00 78.06 109 ARG A N 1
ATOM 805 C CA . ARG A 1 109 ? 0.241 8.575 19.521 1.00 78.06 109 ARG A CA 1
ATOM 806 C C . ARG A 1 109 ? 0.618 8.508 18.040 1.00 78.06 109 ARG A C 1
ATOM 808 O O . ARG A 1 109 ? -0.220 8.231 17.183 1.00 78.06 109 ARG A O 1
ATOM 815 N N . SER A 1 110 ? 1.910 8.665 17.766 1.00 78.75 110 SER A N 1
ATOM 816 C CA . SER A 1 110 ? 2.473 8.299 16.469 1.00 78.75 110 SER A CA 1
ATOM 817 C C . SER A 1 110 ? 2.462 6.778 16.331 1.00 78.75 110 SER A C 1
ATOM 819 O O . SER A 1 110 ? 2.860 6.055 17.252 1.00 78.75 110 SER A O 1
ATOM 821 N N . LEU A 1 111 ? 1.995 6.298 15.188 1.00 83.50 111 LEU A N 1
ATOM 822 C CA . LEU A 1 111 ? 2.151 4.922 14.735 1.00 83.50 111 LEU A CA 1
ATOM 823 C C . LEU A 1 111 ? 3.552 4.750 14.130 1.00 83.50 111 LEU A C 1
ATOM 825 O O . LEU A 1 111 ? 4.304 5.719 14.014 1.00 83.50 111 LEU A O 1
ATOM 829 N N . ALA A 1 112 ? 3.926 3.516 13.780 1.00 81.88 112 ALA A N 1
ATOM 830 C CA . ALA A 1 112 ? 5.216 3.220 13.151 1.00 81.88 112 ALA A CA 1
ATOM 831 C C . ALA A 1 112 ? 5.277 3.835 11.741 1.00 81.88 112 ALA A C 1
ATOM 833 O O . ALA A 1 112 ? 4.912 3.195 10.751 1.00 81.88 112 ALA A O 1
ATOM 834 N N . SER A 1 113 ? 5.680 5.099 11.678 1.00 74.88 113 SER A N 1
ATOM 835 C CA . SER A 1 113 ? 5.702 5.975 10.505 1.00 74.88 113 SER A CA 1
ATOM 836 C C . SER A 1 113 ? 6.479 5.365 9.347 1.00 74.88 113 SER A C 1
ATOM 838 O O . SER A 1 113 ? 5.959 5.361 8.240 1.00 74.88 113 SER A O 1
ATOM 840 N N . GLU A 1 114 ? 7.635 4.737 9.578 1.00 80.81 114 GLU A N 1
ATOM 841 C CA . GLU A 1 114 ? 8.409 4.045 8.528 1.00 80.81 114 GLU A CA 1
ATOM 842 C C . GLU A 1 114 ? 7.594 3.013 7.724 1.00 80.81 114 GLU A C 1
ATOM 844 O O . GLU A 1 114 ? 7.892 2.755 6.558 1.00 80.81 114 GLU A O 1
ATOM 849 N N . HIS A 1 115 ? 6.543 2.434 8.316 1.00 83.38 115 HIS A N 1
ATOM 850 C CA . HIS A 1 115 ? 5.648 1.487 7.642 1.00 83.38 115 HIS A CA 1
ATOM 851 C C . HIS A 1 115 ? 4.437 2.149 6.962 1.00 83.38 115 HIS A C 1
ATOM 853 O O . HIS A 1 115 ? 3.788 1.517 6.129 1.00 83.38 115 HIS A O 1
ATOM 859 N N . HIS A 1 116 ? 4.152 3.412 7.281 1.00 79.69 116 HIS A N 1
ATOM 860 C CA . HIS A 1 116 ? 3.027 4.190 6.752 1.00 79.69 116 HIS A CA 1
ATOM 861 C C . HIS A 1 116 ? 3.460 5.295 5.771 1.00 79.69 116 HIS A C 1
ATOM 863 O O . HIS A 1 116 ? 2.644 5.769 4.979 1.00 79.69 116 HIS A O 1
ATOM 869 N N . GLN A 1 117 ? 4.733 5.709 5.806 1.00 78.31 117 GLN A N 1
ATOM 870 C CA . GLN A 1 117 ? 5.304 6.726 4.925 1.00 78.31 117 GLN A CA 1
ATOM 871 C C . GLN A 1 117 ? 4.907 6.429 3.478 1.00 78.31 117 GLN A C 1
ATOM 873 O O . GLN A 1 117 ? 5.079 5.301 3.008 1.00 78.31 117 GLN A O 1
ATOM 878 N N . GLY A 1 118 ? 4.377 7.452 2.805 1.00 81.56 118 GLY A N 1
ATOM 879 C CA . GLY A 1 118 ? 3.870 7.458 1.433 1.00 81.56 118 GLY A CA 1
ATOM 880 C C . GLY A 1 118 ? 2.349 7.377 1.302 1.00 81.56 118 GLY A C 1
ATOM 881 O O . GLY A 1 118 ? 1.816 7.861 0.305 1.00 81.56 118 GLY A O 1
ATOM 882 N N . TYR A 1 119 ? 1.628 6.866 2.306 1.00 90.25 119 TYR A N 1
ATOM 883 C CA . TYR A 1 119 ? 0.160 6.840 2.282 1.00 90.25 119 TYR A CA 1
ATOM 884 C C . TYR A 1 119 ? -0.491 8.211 2.500 1.00 90.25 119 TYR A C 1
ATOM 886 O O . TYR A 1 119 ? -1.688 8.352 2.252 1.00 90.25 119 TYR A O 1
ATOM 894 N N . GLN A 1 120 ? 0.263 9.250 2.885 1.00 89.25 120 GLN A N 1
ATOM 895 C CA . GLN A 1 120 ? -0.275 10.608 3.056 1.00 89.25 120 GLN A CA 1
ATOM 896 C C . GLN A 1 120 ? -0.999 11.139 1.806 1.00 89.25 120 GLN A C 1
ATOM 898 O O . GLN A 1 120 ? -1.926 1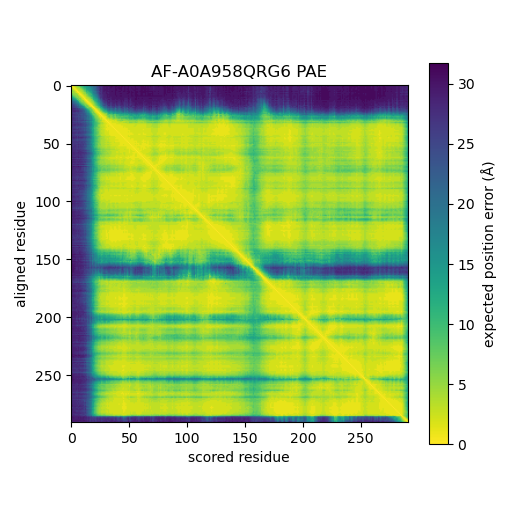1.945 1.903 1.00 89.25 120 GLN A O 1
ATOM 903 N N . TRP A 1 121 ? -0.603 10.645 0.633 1.00 91.25 121 TRP A N 1
ATOM 904 C CA . TRP A 1 121 ? -1.144 11.023 -0.666 1.00 91.25 121 TRP A CA 1
ATOM 905 C C . TRP A 1 121 ? -2.092 9.975 -1.261 1.00 91.25 121 TRP A C 1
ATOM 907 O O . TRP A 1 121 ? -2.460 10.087 -2.427 1.00 91.25 121 TRP A O 1
ATOM 917 N N . MET A 1 122 ? -2.510 8.963 -0.492 1.00 94.69 122 MET A N 1
ATOM 918 C CA . MET A 1 122 ? -3.633 8.121 -0.901 1.00 94.69 122 MET A CA 1
ATOM 919 C C . MET A 1 122 ? -4.893 8.998 -0.986 1.00 94.69 122 MET A C 1
ATOM 921 O O . MET A 1 122 ? -5.144 9.796 -0.083 1.00 94.69 122 MET A O 1
ATOM 925 N N . SER A 1 123 ? -5.657 8.880 -2.077 1.00 95.19 123 SER A N 1
ATOM 926 C CA . SER A 1 123 ? -6.851 9.693 -2.295 1.00 95.19 123 SER A CA 1
ATOM 927 C C . SER A 1 123 ? -7.885 9.496 -1.190 1.00 95.19 123 SER A C 1
ATOM 929 O O . SER A 1 123 ? -8.007 8.406 -0.626 1.00 95.19 123 SER A O 1
ATOM 931 N N . ASP A 1 124 ? -8.657 10.544 -0.905 1.00 93.56 124 ASP A N 1
ATOM 932 C CA . ASP A 1 124 ? -9.746 10.488 0.074 1.00 93.56 124 ASP A CA 1
ATOM 933 C C . ASP A 1 124 ? -10.726 9.359 -0.279 1.00 93.56 124 ASP A C 1
ATOM 935 O O . ASP A 1 124 ? -11.151 8.598 0.586 1.00 93.56 124 ASP A O 1
ATOM 939 N N . ASP A 1 125 ? -11.027 9.205 -1.571 1.00 94.69 125 ASP A N 1
ATOM 940 C CA . ASP A 1 125 ? -11.923 8.175 -2.095 1.00 94.69 125 ASP A CA 1
ATOM 941 C C . ASP A 1 125 ? -11.406 6.757 -1.788 1.00 94.69 125 ASP A C 1
ATOM 943 O O . ASP A 1 125 ? -12.152 5.935 -1.254 1.00 94.69 125 ASP A O 1
ATOM 947 N N . ASP A 1 126 ? -10.122 6.472 -2.030 1.00 97.06 126 ASP A N 1
ATOM 948 C CA . ASP A 1 126 ? -9.536 5.154 -1.749 1.00 97.06 126 ASP A CA 1
ATOM 949 C C . ASP A 1 126 ? -9.373 4.874 -0.253 1.00 97.06 126 ASP A C 1
ATOM 951 O O . ASP A 1 126 ? -9.687 3.769 0.204 1.00 97.06 126 ASP A O 1
ATOM 955 N N . VAL A 1 127 ? -8.989 5.874 0.544 1.00 96.25 127 VAL A N 1
ATOM 956 C CA . VAL A 1 127 ? -8.913 5.715 2.004 1.00 96.25 127 VAL A CA 1
ATOM 957 C C . VAL A 1 127 ? -10.297 5.468 2.591 1.00 96.25 127 VAL A C 1
ATOM 959 O O . VAL A 1 127 ? -10.463 4.561 3.403 1.00 96.25 127 VAL A O 1
ATOM 962 N N . TYR A 1 128 ? -11.326 6.184 2.146 1.00 96.44 128 TYR A N 1
ATOM 963 C CA . TYR A 1 128 ? -12.689 5.959 2.621 1.00 96.44 128 TYR A CA 1
ATOM 964 C C . TYR A 1 128 ? -13.275 4.622 2.157 1.00 96.44 128 TYR A C 1
ATOM 966 O O . TYR A 1 128 ? -14.004 3.992 2.926 1.00 96.44 128 TYR A O 1
ATOM 974 N N . ARG A 1 129 ? -12.919 4.123 0.965 1.00 97.56 129 ARG A N 1
ATOM 975 C CA . ARG A 1 129 ? -13.228 2.741 0.555 1.00 97.56 129 ARG A CA 1
ATOM 976 C C . ARG A 1 129 ? -12.602 1.742 1.539 1.00 97.56 129 ARG A C 1
ATOM 978 O O . ARG A 1 129 ? -13.304 0.854 2.026 1.00 97.56 129 ARG A O 1
ATOM 985 N N . ILE A 1 130 ? -11.322 1.908 1.894 1.00 97.75 130 ILE A N 1
ATOM 986 C CA . ILE A 1 130 ? -10.631 1.066 2.891 1.00 97.75 130 ILE A CA 1
ATOM 987 C C . ILE A 1 130 ? -11.345 1.126 4.248 1.00 97.75 130 ILE A C 1
ATOM 989 O O . ILE A 1 130 ? -11.696 0.076 4.788 1.00 97.75 130 ILE A O 1
ATOM 993 N N . VAL A 1 131 ?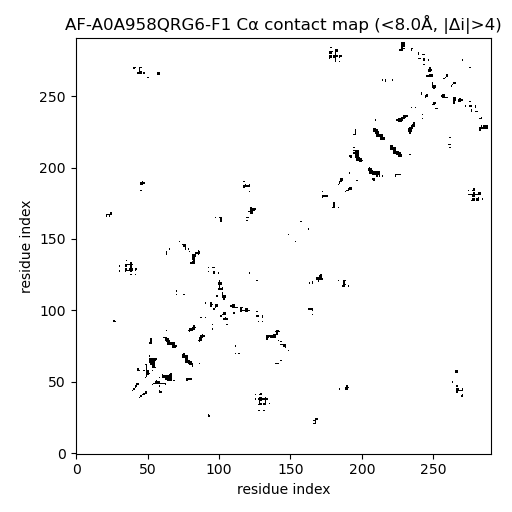 -11.628 2.324 4.773 1.00 97.44 131 VAL A N 1
ATOM 994 C CA . VAL A 1 131 ? -12.344 2.516 6.050 1.00 97.44 131 VAL A CA 1
ATOM 995 C C . VAL A 1 131 ? -13.693 1.793 6.037 1.00 97.44 131 VAL A C 1
ATOM 997 O O . VAL A 1 131 ? -13.987 1.014 6.948 1.00 97.44 131 VAL A O 1
ATOM 1000 N N . ALA A 1 132 ? -14.485 1.992 4.979 1.00 97.50 132 ALA A N 1
ATOM 1001 C CA . ALA A 1 132 ? -15.788 1.358 4.812 1.00 97.50 132 ALA A CA 1
ATOM 1002 C C . ALA A 1 132 ? -15.701 -0.174 4.826 1.00 97.50 132 ALA A C 1
ATOM 1004 O O . ALA A 1 132 ? -16.606 -0.843 5.323 1.00 97.50 132 ALA A O 1
ATOM 1005 N N . TYR A 1 133 ? -14.627 -0.755 4.286 1.00 97.56 133 TYR A N 1
ATOM 1006 C CA . TYR A 1 133 ? -14.404 -2.196 4.350 1.00 97.56 133 TYR A CA 1
ATOM 1007 C C . TYR A 1 133 ? -13.976 -2.658 5.746 1.00 97.56 133 TYR A C 1
ATOM 1009 O O . TYR A 1 133 ? -14.563 -3.608 6.274 1.00 97.56 133 TYR A O 1
ATOM 1017 N N . LEU A 1 134 ? -13.003 -1.987 6.371 1.00 97.75 134 LEU A N 1
ATOM 1018 C CA . LEU A 1 134 ? -12.479 -2.361 7.691 1.00 97.75 134 LEU A CA 1
ATOM 1019 C C . LEU A 1 134 ? -13.577 -2.386 8.765 1.00 97.75 134 LEU A C 1
ATOM 1021 O O . LEU A 1 134 ? -13.653 -3.330 9.550 1.00 97.75 134 LEU A O 1
ATOM 1025 N N . GLN A 1 135 ? -14.495 -1.417 8.736 1.00 95.50 135 GLN A N 1
ATOM 1026 C CA . GLN A 1 135 ? -15.617 -1.340 9.678 1.00 95.50 135 GLN A CA 1
ATOM 1027 C C . GLN A 1 135 ? -16.631 -2.491 9.540 1.00 95.50 135 GLN A C 1
ATOM 1029 O O . GLN A 1 135 ? -17.399 -2.741 10.466 1.00 95.50 135 GLN A O 1
ATOM 1034 N N . THR A 1 136 ? -16.626 -3.221 8.420 1.00 95.00 136 THR A N 1
ATOM 1035 C CA . THR A 1 136 ? -17.524 -4.371 8.185 1.00 95.00 136 THR A CA 1
ATOM 1036 C C . THR A 1 136 ? -16.902 -5.721 8.535 1.00 95.00 136 THR A C 1
ATOM 1038 O O . THR A 1 136 ? -17.576 -6.747 8.437 1.00 95.00 136 THR A O 1
ATOM 1041 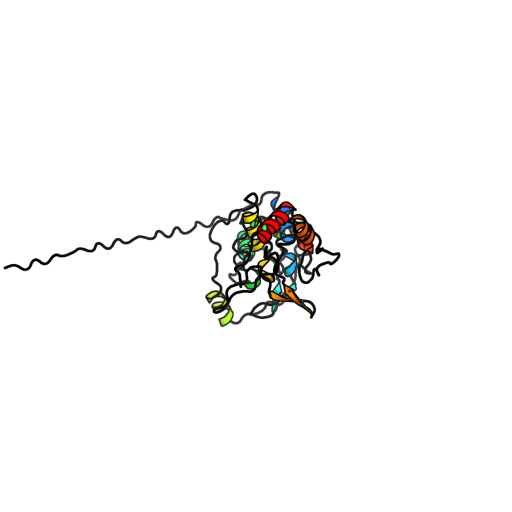N N . GLN A 1 137 ? -15.623 -5.753 8.925 1.00 96.62 137 GLN A N 1
ATOM 1042 C CA . GLN A 1 137 ? -14.945 -7.016 9.207 1.00 96.62 137 GLN A CA 1
ATOM 1043 C C . GLN A 1 137 ? -15.486 -7.677 10.481 1.00 96.62 137 GLN A C 1
ATOM 1045 O O . GLN A 1 137 ? -15.875 -6.983 11.422 1.00 96.62 137 GLN A O 1
ATOM 1050 N N . PRO A 1 138 ? -15.462 -9.017 10.571 1.00 95.75 138 PRO A N 1
ATOM 1051 C CA . PRO A 1 138 ? -15.705 -9.696 11.834 1.00 95.75 138 PRO A CA 1
ATOM 1052 C C . PRO A 1 138 ? -14.703 -9.214 12.899 1.00 95.75 138 PRO A C 1
ATOM 1054 O O . PRO A 1 138 ? -13.496 -9.223 12.637 1.00 95.75 138 PRO A O 1
ATOM 1057 N N . PRO A 1 139 ? -15.162 -8.795 14.092 1.00 97.75 139 PRO A N 1
ATOM 1058 C CA . PRO A 1 139 ? -14.263 -8.398 15.164 1.00 97.75 139 PRO A CA 1
ATOM 1059 C C . PRO A 1 139 ? -13.522 -9.624 15.702 1.00 97.75 139 PRO A C 1
ATOM 1061 O O . PRO A 1 139 ? -14.144 -10.637 16.025 1.00 97.75 139 PRO A O 1
ATOM 1064 N N . VAL A 1 140 ? -12.203 -9.523 15.840 1.00 97.69 140 VAL A N 1
ATOM 1065 C CA . VAL A 1 140 ? -11.370 -10.556 16.465 1.00 97.69 140 VAL A CA 1
ATOM 1066 C C . VAL A 1 140 ? -10.558 -9.916 17.572 1.00 97.69 140 VAL A C 1
ATOM 1068 O O . VAL A 1 140 ? -9.888 -8.922 17.337 1.00 97.69 140 VAL A O 1
ATOM 1071 N N . GLU A 1 141 ? -10.625 -10.453 18.785 1.00 97.31 141 GLU A N 1
ATOM 1072 C CA . GLU A 1 141 ? -9.808 -9.961 19.896 1.00 97.31 141 GLU A CA 1
ATOM 1073 C C . GLU A 1 141 ? -8.411 -10.580 19.841 1.00 97.31 141 GLU A C 1
ATOM 1075 O O . GLU A 1 141 ? -8.238 -11.765 19.553 1.00 97.31 141 GLU A O 1
ATOM 1080 N N . THR A 1 142 ? -7.413 -9.762 20.138 1.00 95.62 142 THR A N 1
ATOM 1081 C CA . THR A 1 142 ? -5.996 -10.126 20.141 1.00 95.62 142 THR A CA 1
ATOM 1082 C C . THR A 1 142 ? -5.264 -9.375 21.242 1.00 95.62 142 THR A C 1
ATOM 1084 O O . THR A 1 142 ? -5.748 -8.375 21.767 1.00 95.62 142 THR A O 1
ATOM 1087 N N . SER A 1 143 ? -4.069 -9.841 21.582 1.00 93.38 143 SER A N 1
ATOM 1088 C CA . SER A 1 143 ? -3.166 -9.135 22.479 1.00 93.38 143 SER A CA 1
ATOM 1089 C C . SER A 1 143 ? -1.751 -9.318 21.954 1.00 93.38 143 SER A C 1
ATOM 1091 O O . SER A 1 143 ? -1.281 -10.448 21.827 1.00 93.38 143 SER A O 1
ATOM 1093 N N . TYR A 1 144 ? -1.104 -8.210 21.604 1.00 89.19 144 TYR A N 1
ATOM 1094 C CA . TYR A 1 144 ? 0.305 -8.182 21.233 1.00 89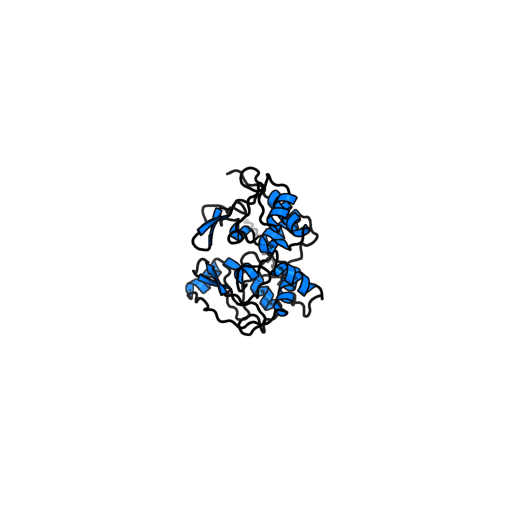.19 144 TYR A CA 1
ATOM 1095 C C . TYR A 1 144 ? 1.017 -7.149 22.086 1.00 89.19 144 TYR A C 1
ATOM 1097 O O . TYR A 1 144 ? 0.441 -6.121 22.447 1.00 89.19 144 TYR A O 1
ATOM 1105 N N . GLU A 1 145 ? 2.280 -7.420 22.381 1.00 83.00 145 GLU A N 1
ATOM 1106 C CA . GLU A 1 145 ? 3.125 -6.475 23.089 1.00 83.00 145 GLU A CA 1
ATOM 1107 C C . GLU A 1 145 ? 3.336 -5.226 22.232 1.00 83.00 145 GLU A C 1
ATOM 1109 O O . GLU A 1 145 ? 3.759 -5.291 21.074 1.00 83.00 145 GLU A O 1
ATOM 1114 N N . THR A 1 146 ? 3.035 -4.065 22.806 1.00 78.12 146 THR A N 1
ATOM 1115 C CA . THR A 1 146 ? 3.418 -2.790 22.211 1.00 78.12 146 THR A CA 1
ATOM 1116 C C . THR A 1 146 ? 4.871 -2.510 22.548 1.00 78.12 146 THR A C 1
ATOM 1118 O O . THR A 1 146 ? 5.252 -2.561 23.717 1.00 78.12 146 THR A O 1
ATOM 1121 N N . ARG A 1 147 ? 5.671 -2.139 21.548 1.00 81.38 147 ARG A N 1
ATOM 1122 C CA . ARG A 1 147 ? 6.998 -1.576 21.798 1.00 81.38 147 ARG A CA 1
ATOM 1123 C C . ARG A 1 147 ? 6.863 -0.242 22.531 1.00 81.38 147 ARG A C 1
ATOM 1125 O O . ARG A 1 147 ? 6.127 0.637 22.082 1.00 81.38 147 ARG A O 1
ATOM 1132 N N . GLU A 1 148 ? 7.654 -0.060 23.581 1.00 74.12 148 GLU A N 1
ATOM 1133 C CA . GLU A 1 148 ? 7.939 1.266 24.120 1.00 74.12 148 GLU A CA 1
ATOM 1134 C C . GLU A 1 148 ? 9.122 1.886 23.374 1.00 74.12 148 GLU A C 1
ATOM 1136 O O . GLU A 1 148 ? 10.172 1.267 23.214 1.00 74.12 148 GLU A O 1
ATOM 1141 N N . ILE A 1 149 ? 8.934 3.113 22.894 1.00 74.19 149 ILE A N 1
ATOM 1142 C CA . ILE A 1 149 ? 10.001 3.943 22.332 1.00 74.19 149 ILE A CA 1
ATOM 1143 C C . ILE A 1 149 ? 10.352 4.982 23.399 1.00 74.19 149 ILE A C 1
ATOM 1145 O O . ILE A 1 149 ? 9.452 5.590 23.988 1.00 74.19 149 ILE A O 1
ATOM 1149 N N . GLY A 1 150 ? 11.648 5.163 23.671 1.00 70.38 150 GLY A N 1
ATOM 1150 C CA . GLY A 1 150 ? 12.132 6.094 24.690 1.00 70.38 150 GLY A CA 1
ATOM 1151 C C . GLY A 1 150 ? 11.681 7.534 24.429 1.00 70.38 150 GLY A C 1
ATOM 1152 O O . GLY A 1 150 ? 11.428 7.921 23.291 1.00 70.38 150 GLY A O 1
ATOM 1153 N N . PHE A 1 151 ? 11.590 8.350 25.487 1.00 70.69 151 PHE A N 1
ATOM 1154 C CA . PHE A 1 151 ? 11.106 9.735 25.396 1.00 70.69 151 PHE A CA 1
ATOM 1155 C C . PHE A 1 151 ? 11.842 10.532 24.311 1.00 70.69 151 PHE A C 1
ATOM 1157 O O . PHE A 1 151 ? 11.191 11.112 23.454 1.00 70.69 151 PHE A O 1
ATOM 1164 N N . ILE A 1 152 ? 13.180 10.516 24.297 1.00 70.44 152 ILE A N 1
ATOM 1165 C CA . ILE A 1 152 ? 13.973 11.261 23.304 1.00 70.44 152 ILE A CA 1
ATOM 1166 C C . ILE A 1 152 ? 13.567 10.845 21.891 1.00 70.44 152 ILE A C 1
ATOM 1168 O O . ILE A 1 152 ? 13.113 11.697 21.136 1.00 70.44 152 ILE A O 1
ATOM 1172 N N . ASP A 1 153 ? 13.618 9.549 21.587 1.00 67.94 153 ASP A N 1
ATOM 1173 C CA . ASP A 1 153 ? 13.257 9.004 20.277 1.00 67.94 153 ASP A CA 1
ATOM 1174 C C . ASP A 1 153 ? 11.809 9.315 19.896 1.00 67.94 153 ASP A C 1
ATOM 1176 O O . ASP A 1 153 ? 11.532 9.579 18.737 1.00 67.94 153 ASP A O 1
ATOM 1180 N N . ARG A 1 154 ? 10.872 9.372 20.848 1.00 64.44 154 ARG A N 1
ATOM 1181 C CA . ARG A 1 154 ? 9.467 9.736 20.594 1.00 64.44 154 ARG A CA 1
ATOM 1182 C C . ARG A 1 154 ? 9.280 11.196 20.167 1.00 64.44 154 ARG A C 1
ATOM 1184 O O . ARG A 1 154 ? 8.339 11.486 19.435 1.00 64.44 154 ARG A O 1
ATOM 1191 N N . TYR A 1 155 ? 10.137 12.108 20.628 1.00 54.91 155 TYR A N 1
ATOM 1192 C CA . TYR A 1 155 ? 10.072 13.526 20.254 1.00 54.91 155 TYR A CA 1
ATOM 1193 C C . TYR A 1 155 ? 11.025 13.879 19.110 1.00 54.91 155 TYR A C 1
ATOM 1195 O O . TYR A 1 155 ? 10.720 14.799 18.361 1.00 54.91 155 TYR A O 1
ATOM 1203 N N . THR A 1 156 ? 12.141 13.163 18.941 1.00 50.38 156 THR A N 1
ATOM 1204 C CA . THR A 1 156 ? 13.120 13.392 17.865 1.00 50.38 156 THR A CA 1
ATOM 1205 C C . THR A 1 156 ? 12.826 12.589 16.600 1.00 50.38 156 THR A C 1
ATOM 1207 O O . THR A 1 156 ? 13.173 13.073 15.524 1.00 50.38 156 THR A O 1
ATOM 1210 N N . SER A 1 157 ? 12.121 11.449 16.694 1.00 54.19 157 SER A N 1
ATOM 1211 C CA . SER A 1 157 ? 11.486 10.784 15.537 1.00 54.19 157 SER A CA 1
ATOM 1212 C C . SER A 1 157 ? 10.682 11.792 14.722 1.00 54.19 157 SER A C 1
ATOM 1214 O O . SER A 1 157 ? 10.840 11.859 13.514 1.00 54.19 157 SER A O 1
ATOM 1216 N N . GLY A 1 158 ? 9.950 12.688 15.394 1.00 47.25 158 GLY A N 1
ATOM 1217 C CA . GLY A 1 158 ? 9.174 13.767 14.775 1.00 47.25 158 GLY A CA 1
ATOM 1218 C C . GLY A 1 158 ? 9.900 15.096 14.499 1.00 47.25 158 GLY A C 1
ATOM 1219 O O . GLY A 1 158 ? 9.254 16.026 14.021 1.00 47.25 158 GLY A O 1
ATOM 1220 N N . ILE A 1 159 ? 11.197 15.252 14.813 1.00 40.38 159 ILE A N 1
ATOM 1221 C CA . ILE A 1 159 ? 11.964 16.462 14.420 1.00 40.38 159 ILE A CA 1
ATOM 1222 C C . ILE A 1 159 ? 12.497 16.318 12.987 1.00 40.38 159 ILE A C 1
ATOM 1224 O O . ILE A 1 159 ? 12.614 17.316 12.277 1.00 40.38 159 ILE A O 1
ATOM 1228 N N . LEU A 1 160 ? 12.796 15.085 12.559 1.00 44.47 160 LEU A N 1
ATOM 1229 C CA . LEU A 1 160 ? 13.221 14.772 11.191 1.00 44.47 160 LEU A CA 1
ATOM 1230 C C . LEU A 1 160 ? 12.092 14.165 10.350 1.00 44.47 160 LEU A C 1
ATOM 1232 O O . LEU A 1 160 ? 11.985 14.497 9.170 1.00 44.47 160 LEU A O 1
ATOM 1236 N N . GLU A 1 161 ? 11.204 13.355 10.935 1.00 47.19 161 GLU A N 1
ATOM 1237 C CA . GLU A 1 161 ? 9.940 13.016 10.285 1.00 47.19 161 GLU A CA 1
ATOM 1238 C C . GLU A 1 161 ? 8.979 14.177 10.496 1.00 47.19 161 GLU A C 1
ATOM 1240 O O . GLU A 1 161 ? 8.373 14.343 11.554 1.00 47.19 161 GLU A O 1
ATOM 1245 N N . GLN A 1 162 ? 8.862 15.031 9.483 1.00 45.31 162 GLN A N 1
ATOM 1246 C CA . GLN A 1 162 ? 7.826 16.047 9.479 1.00 45.31 162 GLN A CA 1
ATOM 1247 C C . GLN A 1 162 ? 6.481 15.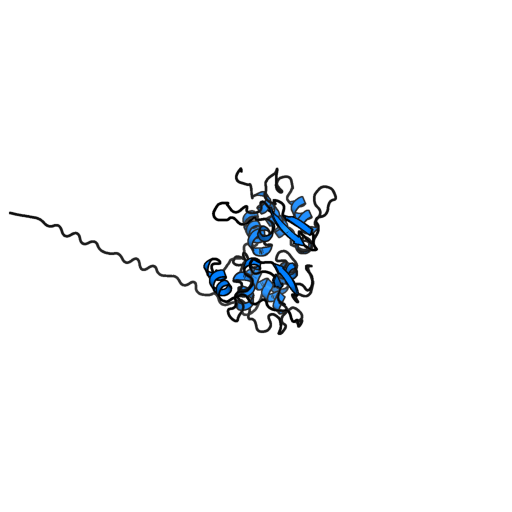337 9.644 1.00 45.31 162 GLN A C 1
ATOM 1249 O O . GLN A 1 162 ? 6.051 14.617 8.743 1.00 45.31 162 GLN A O 1
ATOM 1254 N N . ARG A 1 163 ? 5.832 15.537 10.800 1.00 52.62 163 ARG A N 1
ATOM 1255 C CA . ARG A 1 163 ? 4.402 15.286 10.997 1.00 52.62 163 ARG A CA 1
ATOM 1256 C C . ARG A 1 163 ? 3.690 15.966 9.839 1.00 52.62 163 ARG A C 1
ATOM 1258 O O . ARG A 1 163 ? 3.476 17.176 9.869 1.00 52.62 163 ARG A O 1
ATOM 1265 N N . LYS A 1 164 ? 3.378 15.206 8.798 1.00 53.44 164 LYS A N 1
ATOM 1266 C CA . LYS A 1 164 ? 2.617 15.734 7.686 1.00 53.44 164 LYS A CA 1
ATOM 1267 C C . LYS A 1 164 ? 1.168 15.503 8.033 1.00 53.44 164 LYS A C 1
ATOM 1269 O O . LYS A 1 164 ? 0.613 14.445 7.751 1.00 53.44 164 LYS A O 1
ATOM 1274 N N . GLU A 1 165 ? 0.604 16.484 8.726 1.00 57.00 165 GLU A N 1
ATOM 1275 C CA . GLU A 1 165 ? -0.840 16.630 8.742 1.00 57.00 165 GLU A CA 1
ATOM 1276 C C . GLU A 1 165 ? -1.280 16.621 7.281 1.00 57.00 165 GLU A C 1
ATOM 1278 O O . GLU A 1 165 ? -0.721 17.319 6.424 1.00 57.00 165 GLU A O 1
ATOM 1283 N N . VAL A 1 166 ? -2.163 15.687 6.959 1.00 63.50 166 VAL A N 1
ATOM 1284 C CA . VAL A 1 166 ? -2.732 15.643 5.629 1.00 63.50 166 VAL A CA 1
ATOM 1285 C C . VAL A 1 166 ? -3.815 16.701 5.604 1.00 63.50 166 VAL A C 1
ATOM 1287 O O . VAL A 1 166 ? -4.977 16.436 5.894 1.00 63.50 166 VAL A O 1
ATOM 1290 N N . ASP A 1 167 ? -3.399 17.915 5.275 1.00 62.91 167 ASP A N 1
ATOM 1291 C CA . ASP A 1 167 ? -4.313 19.036 5.170 1.00 62.91 167 ASP A CA 1
ATOM 1292 C C . ASP A 1 167 ? -5.036 19.008 3.821 1.00 62.91 167 ASP A C 1
ATOM 1294 O O . ASP A 1 167 ? -4.424 19.052 2.750 1.00 62.91 167 ASP A O 1
ATOM 1298 N N . GLY A 1 168 ? -6.367 18.996 3.886 1.00 72.56 168 GLY A N 1
ATOM 1299 C CA . GLY A 1 168 ? -7.240 19.119 2.724 1.00 72.56 168 GLY A CA 1
ATOM 1300 C C . GLY A 1 168 ? -7.500 17.816 1.966 1.00 72.56 168 GLY A C 1
ATOM 1301 O O . GLY A 1 168 ? -7.133 16.720 2.379 1.00 72.56 168 GLY A O 1
ATOM 1302 N N . VAL A 1 169 ? -8.201 17.962 0.843 1.00 83.19 169 VAL A N 1
ATOM 1303 C CA . VAL A 1 169 ? -8.667 16.847 0.009 1.00 83.19 169 VAL A CA 1
ATOM 1304 C C . VAL A 1 169 ? -7.541 16.358 -0.890 1.00 83.19 169 VAL A C 1
ATOM 1306 O O . VAL A 1 169 ? -6.966 17.155 -1.636 1.00 83.19 169 VAL A O 1
ATOM 1309 N N . VAL A 1 170 ? -7.288 15.047 -0.907 1.00 89.31 170 VAL A N 1
ATOM 1310 C CA . VAL A 1 170 ? -6.487 14.427 -1.970 1.00 89.31 170 VAL A CA 1
ATOM 1311 C C . VAL A 1 170 ? -7.427 13.794 -2.994 1.00 89.31 170 VAL A C 1
ATOM 1313 O O . VAL A 1 170 ? -8.132 12.831 -2.678 1.00 89.31 170 VAL A O 1
ATOM 1316 N N . PRO A 1 171 ? -7.480 14.339 -4.224 1.00 91.38 171 PRO A N 1
ATOM 1317 C CA . PRO A 1 171 ? -8.446 13.908 -5.221 1.00 91.38 171 PRO A CA 1
ATOM 1318 C C . PRO A 1 171 ? -8.156 12.485 -5.697 1.00 91.38 171 PRO A C 1
ATOM 1320 O O . PRO A 1 171 ? -7.007 12.044 -5.743 1.00 91.38 171 PRO A O 1
ATOM 1323 N N . SER A 1 172 ? -9.210 11.784 -6.115 1.00 92.81 172 SER A N 1
ATOM 1324 C CA . SER A 1 172 ? -9.042 10.533 -6.852 1.00 92.81 172 SER A CA 1
ATOM 1325 C C . SER A 1 172 ? -8.356 10.803 -8.191 1.00 92.81 172 SER A C 1
ATOM 1327 O O . SER A 1 172 ? -8.670 11.773 -8.885 1.00 92.81 172 SER A O 1
ATOM 1329 N N . LEU A 1 173 ? -7.423 9.923 -8.547 1.00 93.56 173 LEU A N 1
ATOM 1330 C CA . LEU A 1 173 ? -6.728 9.931 -9.834 1.00 93.56 173 LEU A CA 1
ATOM 1331 C C . LEU A 1 173 ? -7.226 8.814 -10.767 1.00 93.56 173 LEU A C 1
ATOM 1333 O O . LEU A 1 173 ? -6.718 8.679 -11.883 1.00 93.56 173 LEU A O 1
ATOM 1337 N N . GLU A 1 174 ? -8.234 8.039 -10.346 1.00 91.56 174 GLU A N 1
ATOM 1338 C CA . GLU A 1 174 ? -8.894 7.029 -11.182 1.00 91.56 174 GLU A CA 1
ATOM 1339 C C . GLU A 1 174 ? -9.496 7.707 -12.430 1.00 91.56 174 GLU A C 1
ATOM 1341 O O . GLU A 1 174 ? -10.204 8.709 -12.343 1.00 91.56 174 GLU A O 1
ATOM 1346 N N . GLY A 1 175 ? -9.172 7.190 -13.619 1.00 91.62 175 GLY A N 1
ATOM 1347 C CA . GLY A 1 175 ? -9.615 7.757 -14.902 1.00 91.62 175 GLY A CA 1
ATOM 1348 C C . GLY A 1 175 ? -8.738 8.879 -15.476 1.00 91.62 175 GLY A C 1
ATOM 1349 O O . GLY A 1 175 ? -9.007 9.342 -16.585 1.00 91.62 175 GLY A O 1
ATOM 1350 N N . THR A 1 176 ? -7.676 9.298 -14.780 1.00 95.81 176 THR A N 1
ATOM 1351 C CA . THR A 1 176 ? -6.649 10.186 -15.357 1.00 95.81 176 THR A CA 1
ATOM 1352 C C . THR A 1 176 ? -5.738 9.437 -16.345 1.00 95.81 176 THR A C 1
ATOM 1354 O O . THR A 1 176 ? -5.886 8.235 -16.577 1.00 95.81 176 THR A O 1
ATOM 1357 N N . ALA A 1 177 ? -4.791 10.143 -16.975 1.00 96.75 177 ALA A N 1
ATOM 1358 C CA . ALA A 1 177 ? -3.840 9.524 -17.895 1.00 96.75 177 ALA A CA 1
ATOM 1359 C C . ALA A 1 177 ? -3.025 8.417 -17.201 1.00 96.75 177 ALA A C 1
ATOM 1361 O O . ALA A 1 177 ? -2.559 8.594 -16.076 1.00 96.75 177 ALA A O 1
ATOM 1362 N N . ALA A 1 178 ? -2.799 7.302 -17.902 1.00 95.50 178 ALA A N 1
ATOM 1363 C CA . ALA A 1 178 ? -2.185 6.103 -17.329 1.00 95.50 178 ALA A CA 1
ATOM 1364 C C . ALA A 1 178 ? -0.846 6.335 -16.592 1.00 95.50 178 ALA A C 1
ATOM 1366 O O . ALA A 1 178 ? -0.694 5.749 -15.526 1.00 95.50 178 ALA A O 1
ATOM 1367 N N . PRO A 1 179 ? 0.095 7.190 -17.054 1.00 95.06 179 PRO A N 1
ATOM 1368 C CA . PRO A 1 179 ? 1.312 7.470 -16.285 1.00 95.06 179 PRO A CA 1
ATOM 1369 C C . PRO A 1 179 ? 1.042 8.154 -14.936 1.00 95.06 179 PRO A C 1
ATOM 1371 O O . PRO A 1 179 ? 1.688 7.821 -13.951 1.00 95.06 179 PRO A O 1
ATOM 1374 N N . ILE A 1 180 ? 0.067 9.068 -14.876 1.00 96.44 180 ILE A N 1
ATOM 1375 C CA . ILE A 1 180 ? -0.297 9.799 -13.649 1.00 96.44 180 ILE A CA 1
ATOM 1376 C C . ILE A 1 180 ? -0.978 8.849 -12.665 1.00 96.44 180 ILE A C 1
ATOM 1378 O O . ILE A 1 180 ? -0.595 8.766 -11.500 1.00 96.44 180 ILE A O 1
ATOM 1382 N N . TYR A 1 181 ? -1.966 8.089 -13.141 1.00 97.94 181 TYR A N 1
ATOM 1383 C CA . TYR A 1 181 ? -2.653 7.117 -12.297 1.00 97.94 181 TYR A CA 1
ATOM 1384 C C . TYR A 1 181 ? -1.719 5.980 -11.857 1.00 97.94 181 TYR A C 1
ATOM 1386 O O . TYR A 1 181 ? -1.747 5.555 -10.707 1.00 97.94 181 TYR A O 1
ATOM 1394 N N . GLY A 1 182 ? -0.836 5.525 -12.746 1.00 98.00 182 GLY A N 1
ATOM 1395 C CA . GLY A 1 182 ? 0.180 4.523 -12.443 1.00 98.00 182 GLY A CA 1
ATOM 1396 C C . GLY A 1 182 ? 1.167 4.984 -11.378 1.00 98.00 182 GLY A C 1
ATOM 1397 O O . GLY A 1 182 ? 1.454 4.211 -10.468 1.00 98.00 182 GLY A O 1
ATOM 1398 N N . GLN A 1 183 ? 1.620 6.241 -11.438 1.00 97.12 183 GLN A N 1
ATOM 1399 C CA . GLN A 1 183 ? 2.458 6.836 -10.395 1.00 97.12 183 GLN A CA 1
ATOM 1400 C C . GLN A 1 183 ? 1.763 6.791 -9.037 1.00 97.12 183 GLN A C 1
ATOM 1402 O O . GLN A 1 183 ? 2.326 6.291 -8.068 1.00 97.12 183 GLN A O 1
ATOM 1407 N N . TYR A 1 184 ? 0.511 7.247 -8.987 1.00 97.50 184 TYR A N 1
ATOM 1408 C CA . TYR A 1 184 ? -0.306 7.210 -7.779 1.00 97.50 184 TYR A CA 1
ATOM 1409 C C . TYR A 1 184 ? -0.422 5.799 -7.194 1.00 97.50 184 TYR A C 1
ATOM 1411 O O . TYR A 1 184 ? -0.227 5.599 -5.995 1.00 97.50 184 TYR A O 1
ATOM 1419 N N . LEU A 1 185 ? -0.696 4.800 -8.035 1.00 97.75 185 LEU A N 1
ATOM 1420 C CA . LEU A 1 185 ? -0.785 3.417 -7.585 1.00 97.75 185 LEU A CA 1
ATOM 1421 C C . LEU A 1 185 ? 0.560 2.899 -7.070 1.00 97.75 185 LEU A C 1
ATOM 1423 O O . LEU A 1 185 ? 0.591 2.243 -6.034 1.00 97.75 185 LEU A O 1
ATOM 1427 N N . VAL A 1 186 ? 1.665 3.201 -7.754 1.00 97.12 186 VAL A N 1
ATOM 1428 C CA . VAL A 1 186 ? 3.016 2.775 -7.359 1.00 97.12 186 VAL A CA 1
ATOM 1429 C C . VAL A 1 186 ? 3.449 3.411 -6.039 1.00 97.12 186 VAL A C 1
ATOM 1431 O O . VAL A 1 186 ? 3.948 2.703 -5.166 1.00 97.12 186 VAL A O 1
ATOM 1434 N N . GLU A 1 187 ? 3.223 4.712 -5.873 1.00 94.12 187 GLU A N 1
ATOM 1435 C CA . GLU A 1 187 ? 3.741 5.494 -4.749 1.00 94.12 187 GLU A CA 1
ATOM 1436 C C . GLU A 1 187 ? 2.781 5.583 -3.564 1.00 94.12 187 GLU A C 1
ATOM 1438 O O . GLU A 1 187 ? 3.225 5.791 -2.444 1.00 94.12 187 GLU A O 1
ATOM 1443 N N . HIS A 1 188 ? 1.468 5.474 -3.748 1.00 95.25 188 HIS A N 1
ATOM 1444 C CA . HIS A 1 188 ? 0.513 5.827 -2.685 1.00 95.25 188 HIS A CA 1
ATOM 1445 C C . HIS A 1 188 ? -0.522 4.746 -2.396 1.00 95.25 188 HIS A C 1
ATOM 1447 O O . HIS A 1 188 ? -1.270 4.878 -1.431 1.00 95.25 188 HIS A O 1
ATOM 1453 N N . VAL A 1 189 ? -0.546 3.664 -3.181 1.00 96.19 189 VAL A N 1
ATOM 1454 C CA . VAL A 1 189 ? -1.419 2.508 -2.932 1.00 96.19 189 VAL A CA 1
ATOM 1455 C C . VAL A 1 189 ? -0.599 1.242 -2.719 1.00 96.19 189 VAL A C 1
ATOM 1457 O O . VAL A 1 189 ? -0.635 0.680 -1.634 1.00 96.19 189 VAL A O 1
ATOM 1460 N N . ALA A 1 190 ? 0.174 0.815 -3.717 1.00 95.19 190 ALA A N 1
ATOM 1461 C CA . ALA A 1 190 ? 0.973 -0.408 -3.678 1.00 95.19 190 ALA A CA 1
ATOM 1462 C C . ALA A 1 190 ? 2.345 -0.249 -3.013 1.00 95.19 190 ALA A C 1
ATOM 1464 O O . ALA A 1 190 ? 2.958 -1.257 -2.660 1.00 95.19 190 ALA A O 1
ATOM 1465 N N . ARG A 1 191 ? 2.814 0.996 -2.841 1.00 93.50 191 ARG A N 1
ATOM 1466 C CA . ARG A 1 191 ? 4.067 1.342 -2.148 1.00 93.50 191 ARG A CA 1
ATOM 1467 C C . ARG A 1 191 ? 5.274 0.552 -2.669 1.00 93.50 191 ARG A C 1
ATOM 1469 O O . ARG A 1 191 ? 6.089 0.051 -1.892 1.00 93.50 191 ARG A O 1
ATOM 1476 N N . CYS A 1 192 ? 5.399 0.416 -3.992 1.00 94.75 192 CYS A N 1
ATOM 1477 C CA . CYS A 1 192 ? 6.479 -0.371 -4.599 1.00 94.75 192 CYS A CA 1
ATOM 1478 C C . CYS A 1 192 ? 7.863 0.184 -4.219 1.00 94.75 192 CYS A C 1
ATOM 1480 O O . CYS A 1 192 ? 8.815 -0.578 -4.054 1.00 94.75 192 CYS A O 1
ATOM 1482 N N . ASP A 1 193 ? 7.964 1.499 -4.031 1.00 91.25 193 ASP A N 1
ATOM 1483 C CA . ASP A 1 193 ? 9.158 2.219 -3.586 1.00 91.25 193 ASP A CA 1
ATOM 1484 C C . ASP A 1 193 ? 9.656 1.775 -2.202 1.00 91.25 193 ASP A C 1
ATOM 1486 O O . ASP A 1 193 ? 10.862 1.785 -1.966 1.00 91.25 193 ASP A O 1
ATOM 1490 N N . GLN A 1 194 ? 8.788 1.282 -1.309 1.00 88.88 194 GLN A N 1
ATOM 1491 C CA . GLN A 1 194 ? 9.236 0.814 0.010 1.00 88.88 194 GLN A CA 1
ATOM 1492 C C . GLN A 1 194 ? 10.252 -0.327 -0.092 1.00 88.88 194 GLN A C 1
ATOM 1494 O O . GLN A 1 194 ? 11.149 -0.428 0.744 1.00 88.88 194 GLN A O 1
ATOM 1499 N N . CYS A 1 195 ? 10.130 -1.181 -1.110 1.00 91.38 195 CYS A N 1
ATOM 1500 C CA . CYS A 1 195 ? 11.085 -2.256 -1.368 1.00 91.38 195 CYS A CA 1
ATOM 1501 C C . CYS A 1 195 ? 12.048 -1.903 -2.502 1.00 91.38 195 CYS A C 1
ATOM 1503 O O . CYS A 1 195 ? 13.221 -2.251 -2.433 1.00 91.38 195 CYS A O 1
ATOM 1505 N N . HIS A 1 196 ? 11.571 -1.226 -3.544 1.00 95.38 196 HIS A N 1
ATOM 1506 C CA . HIS A 1 196 ? 12.335 -1.007 -4.765 1.00 95.38 196 HIS A CA 1
ATOM 1507 C C . HIS A 1 196 ? 13.081 0.330 -4.818 1.00 95.38 196 HIS A C 1
ATOM 1509 O O . HIS A 1 196 ? 13.699 0.609 -5.838 1.00 95.38 196 HIS A O 1
ATOM 1515 N N . SER A 1 197 ? 13.092 1.128 -3.753 1.00 92.69 197 SER A N 1
ATOM 1516 C CA . SER A 1 197 ? 13.936 2.323 -3.651 1.00 92.69 197 SER A CA 1
ATOM 1517 C C . SER A 1 197 ? 14.984 2.165 -2.551 1.00 92.69 197 SER A C 1
ATOM 1519 O O . SER A 1 197 ? 14.731 1.559 -1.507 1.00 92.69 197 SER A O 1
ATOM 1521 N N . THR A 1 198 ? 16.167 2.738 -2.776 1.00 91.06 198 THR A N 1
ATOM 1522 C CA . THR A 1 198 ? 17.159 2.948 -1.711 1.00 91.06 198 THR A CA 1
ATOM 1523 C C . THR A 1 198 ? 17.105 4.418 -1.290 1.00 91.06 198 THR A C 1
ATOM 1525 O O . THR A 1 198 ? 17.343 5.270 -2.154 1.00 91.06 198 THR A O 1
ATOM 1528 N N . PRO A 1 199 ? 16.801 4.729 -0.014 1.00 83.62 199 PRO A N 1
ATOM 1529 C CA . PRO A 1 199 ? 16.805 6.101 0.483 1.00 83.62 199 PRO A CA 1
ATOM 1530 C C . PRO A 1 199 ? 18.155 6.781 0.244 1.00 83.62 199 PRO A C 1
ATOM 1532 O O . PRO A 1 199 ? 19.201 6.140 0.360 1.00 83.62 199 PRO A O 1
ATOM 1535 N N . GLY A 1 200 ? 18.122 8.070 -0.087 1.00 82.62 200 GLY A N 1
ATOM 1536 C CA . GLY A 1 200 ? 19.321 8.904 -0.120 1.00 82.62 200 GLY A CA 1
ATOM 1537 C C . GLY A 1 200 ? 19.814 9.254 1.286 1.00 82.62 200 GLY A C 1
ATOM 1538 O O . GLY A 1 200 ? 19.121 9.038 2.282 1.00 82.62 200 GLY A O 1
ATOM 1539 N N . ASP A 1 201 ? 21.003 9.837 1.359 1.00 83.75 201 ASP A N 1
ATOM 1540 C CA . ASP A 1 201 ? 21.563 10.435 2.569 1.00 83.75 201 ASP A CA 1
ATOM 1541 C C . ASP A 1 201 ? 22.200 11.802 2.243 1.00 83.75 201 ASP A C 1
ATOM 1543 O O . ASP A 1 201 ? 21.937 12.400 1.200 1.00 83.75 201 ASP A O 1
ATOM 1547 N N . PHE A 1 202 ? 23.024 12.347 3.140 1.00 84.00 202 PHE A N 1
ATOM 1548 C CA . PHE A 1 202 ? 23.661 13.652 2.929 1.00 84.00 202 PHE A CA 1
ATOM 1549 C C . PHE A 1 202 ? 24.700 13.669 1.791 1.00 84.00 202 PHE A C 1
ATOM 1551 O O . PHE A 1 202 ? 25.154 14.749 1.412 1.00 84.00 202 PHE A O 1
ATOM 1558 N N . ILE A 1 203 ? 25.116 12.503 1.287 1.00 86.56 203 ILE A N 1
ATOM 1559 C CA . ILE A 1 203 ? 26.174 12.344 0.279 1.00 86.56 203 ILE A CA 1
ATOM 1560 C C . ILE A 1 203 ? 25.716 11.586 -0.975 1.00 86.56 203 ILE A C 1
ATOM 1562 O O . ILE A 1 203 ? 26.407 11.638 -1.993 1.00 86.56 203 ILE A O 1
ATOM 1566 N N . ALA A 1 204 ? 24.579 10.894 -0.923 1.00 85.06 204 ALA A N 1
ATOM 1567 C CA . ALA A 1 204 ? 24.027 10.104 -2.010 1.00 85.06 204 ALA A CA 1
ATOM 1568 C C . ALA A 1 204 ? 22.558 10.458 -2.262 1.00 85.06 204 ALA A C 1
ATOM 1570 O O . ALA A 1 204 ? 21.744 10.520 -1.343 1.00 85.06 204 ALA A O 1
ATOM 1571 N N . GLU A 1 205 ? 22.210 10.639 -3.534 1.00 86.62 205 GLU A N 1
ATOM 1572 C CA . GLU A 1 205 ? 20.821 10.819 -3.952 1.00 86.62 205 GLU A CA 1
ATOM 1573 C C . GLU A 1 205 ? 19.998 9.542 -3.739 1.00 86.62 205 GLU A C 1
ATOM 1575 O O . GLU A 1 205 ? 20.515 8.419 -3.775 1.00 86.62 205 GLU A O 1
ATOM 1580 N N . GLU A 1 206 ? 18.689 9.721 -3.554 1.00 87.44 206 GLU A N 1
ATOM 1581 C CA . GLU A 1 206 ? 17.744 8.610 -3.525 1.00 87.44 206 GLU A CA 1
ATOM 1582 C C . GLU A 1 206 ? 17.755 7.856 -4.858 1.00 87.44 206 GLU A C 1
ATOM 1584 O O . GLU A 1 206 ? 17.644 8.430 -5.944 1.00 87.44 206 GLU A O 1
ATOM 1589 N N . LYS A 1 207 ? 17.814 6.528 -4.773 1.00 92.31 207 LYS A N 1
ATOM 1590 C CA . LYS A 1 207 ? 17.707 5.642 -5.931 1.00 92.31 207 LYS A CA 1
ATOM 1591 C C . LYS A 1 207 ? 16.268 5.164 -6.088 1.00 92.31 207 LYS A C 1
ATOM 1593 O O . LYS A 1 207 ? 15.960 4.004 -5.805 1.00 92.31 207 LYS A O 1
ATOM 1598 N N . TYR A 1 208 ? 15.399 6.067 -6.535 1.00 94.00 208 TYR A N 1
ATOM 1599 C CA . TYR A 1 208 ? 13.973 5.797 -6.726 1.00 94.00 208 TYR A CA 1
ATOM 1600 C C . TYR A 1 208 ? 13.737 4.653 -7.730 1.00 94.00 208 TYR A C 1
ATOM 1602 O O . TYR A 1 208 ? 14.195 4.724 -8.871 1.00 94.00 208 TYR A O 1
ATOM 1610 N N . LEU A 1 209 ? 13.053 3.585 -7.299 1.00 96.00 209 LEU A N 1
ATOM 1611 C CA . LEU A 1 209 ? 12.703 2.375 -8.069 1.00 96.00 209 LEU A CA 1
ATOM 1612 C C . LEU A 1 209 ? 13.879 1.574 -8.671 1.00 96.00 209 LEU A C 1
ATOM 1614 O O . LEU A 1 209 ? 13.669 0.590 -9.387 1.00 96.00 209 LEU A O 1
ATOM 1618 N N . GLN A 1 210 ? 15.124 1.937 -8.358 1.00 95.56 210 GLN A N 1
ATOM 1619 C CA . GLN A 1 210 ? 16.328 1.274 -8.873 1.00 95.56 210 GLN A CA 1
ATOM 1620 C C . GLN A 1 210 ? 16.744 0.034 -8.059 1.00 95.56 210 GLN A C 1
ATOM 1622 O O . GLN A 1 210 ? 17.776 -0.575 -8.341 1.00 95.56 210 GLN A O 1
ATOM 1627 N N . GLY A 1 211 ? 15.941 -0.372 -7.080 1.00 93.94 211 GLY A N 1
ATOM 1628 C CA . GLY A 1 211 ? 16.198 -1.508 -6.205 1.00 93.94 211 GLY A CA 1
ATOM 1629 C C . GLY A 1 211 ? 17.268 -1.2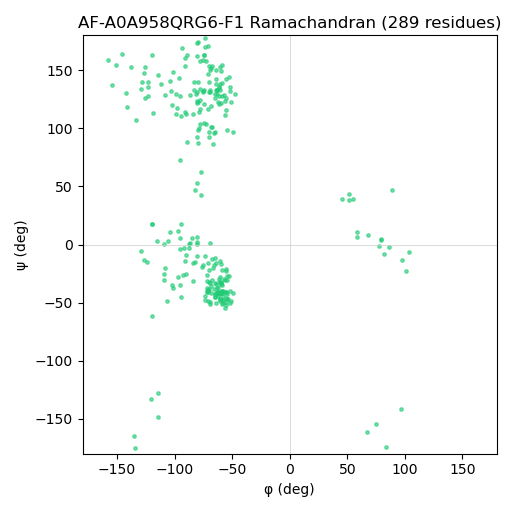17 -5.155 1.00 93.94 211 GLY A C 1
ATOM 1630 O O . GLY A 1 211 ? 17.491 -0.073 -4.758 1.00 93.94 211 GLY A O 1
ATOM 1631 N N . GLY A 1 212 ? 17.931 -2.279 -4.697 1.00 91.50 212 GLY A N 1
ATOM 1632 C CA . GLY A 1 212 ? 19.080 -2.197 -3.788 1.00 91.50 212 GLY A CA 1
ATOM 1633 C C . GLY A 1 212 ? 18.756 -2.411 -2.310 1.00 91.50 212 GLY A C 1
ATOM 1634 O O . GLY A 1 212 ? 19.667 -2.675 -1.530 1.00 91.50 212 GLY A O 1
ATOM 1635 N N . ARG A 1 213 ? 17.477 -2.387 -1.916 1.00 91.00 213 ARG A N 1
ATOM 1636 C CA . ARG A 1 213 ? 17.080 -2.653 -0.529 1.00 91.00 213 ARG A CA 1
ATOM 1637 C C . ARG A 1 213 ? 17.154 -4.144 -0.206 1.00 91.00 213 ARG A C 1
ATOM 1639 O O . ARG A 1 213 ? 16.617 -4.977 -0.940 1.00 91.00 213 ARG A O 1
ATOM 1646 N N . GLU A 1 214 ? 17.786 -4.479 0.912 1.00 91.56 214 GLU A N 1
ATOM 1647 C CA . GLU A 1 214 ? 17.800 -5.838 1.449 1.00 91.56 214 GLU A CA 1
ATOM 1648 C C . GLU A 1 214 ? 16.480 -6.171 2.156 1.00 91.56 214 GLU A C 1
ATOM 1650 O O . GLU A 1 214 ? 15.961 -5.406 2.969 1.00 91.56 214 GLU A O 1
ATOM 1655 N N . ILE A 1 215 ? 15.946 -7.353 1.864 1.00 88.19 215 ILE A N 1
ATOM 1656 C CA . ILE A 1 215 ? 14.738 -7.916 2.452 1.00 88.19 215 ILE A CA 1
ATOM 1657 C C . ILE A 1 215 ? 15.145 -9.204 3.159 1.00 88.19 215 ILE A C 1
ATOM 1659 O O . ILE A 1 215 ? 15.530 -10.179 2.512 1.00 88.19 215 ILE A O 1
ATOM 1663 N N . SER A 1 216 ? 15.045 -9.212 4.487 1.00 87.25 216 SER A N 1
ATOM 1664 C CA . SER A 1 216 ? 15.307 -10.392 5.314 1.00 87.25 216 SER A CA 1
ATOM 1665 C C . SER A 1 216 ? 13.999 -11.095 5.671 1.00 87.25 216 SER A C 1
ATOM 1667 O O . SER A 1 216 ? 13.130 -10.520 6.331 1.00 87.25 216 SER A O 1
ATOM 1669 N N . ARG A 1 217 ? 13.835 -12.347 5.233 1.00 83.25 217 ARG A N 1
ATOM 1670 C CA . ARG A 1 217 ? 12.660 -13.182 5.527 1.00 83.25 217 ARG A CA 1
ATOM 1671 C C . ARG A 1 217 ? 13.095 -14.626 5.748 1.00 83.25 217 ARG A C 1
ATOM 1673 O O . ARG A 1 217 ? 13.805 -15.198 4.932 1.00 83.25 217 ARG A O 1
ATOM 1680 N N . ALA A 1 218 ? 12.634 -15.229 6.845 1.00 82.56 218 ALA A N 1
ATOM 1681 C CA . ALA A 1 218 ? 12.891 -16.637 7.176 1.00 82.56 218 ALA A CA 1
ATOM 1682 C C . ALA A 1 218 ? 14.386 -17.042 7.135 1.00 82.56 218 ALA A C 1
ATOM 1684 O O . ALA A 1 218 ? 14.722 -18.135 6.691 1.00 82.56 218 ALA A O 1
ATOM 1685 N N . GLY A 1 219 ? 15.279 -16.152 7.589 1.00 85.12 219 GLY A N 1
ATOM 1686 C CA . GLY A 1 219 ? 16.730 -16.392 7.621 1.00 85.12 219 GLY A CA 1
ATOM 1687 C C . GLY A 1 219 ? 17.449 -16.215 6.279 1.00 85.12 219 GLY A C 1
ATOM 1688 O O . GLY A 1 219 ? 18.651 -16.445 6.206 1.00 85.12 219 GLY A O 1
ATOM 1689 N N . GLU A 1 220 ? 16.742 -15.791 5.232 1.00 91.44 220 GLU A N 1
ATOM 1690 C CA . GLU A 1 220 ? 17.289 -15.513 3.905 1.00 91.44 220 GLU A CA 1
ATOM 1691 C C . GLU A 1 220 ? 17.223 -14.004 3.624 1.00 91.44 220 GLU A C 1
ATOM 1693 O O . GLU A 1 220 ? 16.225 -13.349 3.933 1.00 91.44 220 GLU A O 1
ATOM 1698 N N . ILE A 1 221 ? 18.292 -13.455 3.040 1.00 91.69 221 ILE A N 1
ATOM 1699 C CA . ILE A 1 221 ? 18.367 -12.058 2.602 1.00 91.69 221 ILE A CA 1
ATOM 1700 C C . ILE A 1 221 ? 18.338 -12.035 1.075 1.00 91.69 221 ILE A C 1
ATOM 1702 O O . ILE A 1 221 ? 19.124 -12.723 0.424 1.00 91.69 221 ILE A O 1
ATOM 1706 N N . ARG A 1 222 ? 17.440 -11.232 0.501 1.00 92.94 222 ARG A N 1
ATOM 1707 C CA . ARG A 1 222 ? 17.411 -10.928 -0.936 1.00 92.94 222 ARG A CA 1
ATOM 1708 C C . ARG A 1 222 ? 17.425 -9.430 -1.160 1.00 92.94 222 ARG A C 1
ATOM 1710 O O . ARG A 1 222 ? 16.935 -8.682 -0.328 1.00 92.94 222 ARG A O 1
ATOM 1717 N N . VAL A 1 223 ? 17.941 -9.008 -2.306 1.00 94.00 223 VAL A N 1
ATOM 1718 C CA . VAL A 1 223 ? 17.950 -7.599 -2.708 1.00 94.00 223 VAL A CA 1
ATOM 1719 C C . VAL A 1 223 ? 16.794 -7.352 -3.668 1.00 94.00 223 VAL A C 1
ATOM 1721 O O . VAL A 1 223 ? 16.624 -8.096 -4.638 1.00 94.00 223 VAL A O 1
ATOM 1724 N N . ALA A 1 224 ? 15.989 -6.325 -3.401 1.00 94.94 224 ALA A N 1
ATOM 1725 C CA . ALA A 1 224 ? 14.930 -5.907 -4.306 1.00 94.94 224 ALA A CA 1
ATOM 1726 C C . ALA A 1 224 ? 15.534 -5.439 -5.646 1.00 94.94 224 ALA A C 1
ATOM 1728 O O . ALA A 1 224 ? 16.467 -4.629 -5.642 1.00 94.94 224 ALA A O 1
ATOM 1729 N N . PRO A 1 225 ? 15.044 -5.940 -6.794 1.00 94.44 225 PRO A N 1
ATOM 1730 C CA . PRO A 1 225 ? 15.591 -5.580 -8.096 1.00 94.44 225 PRO A CA 1
ATOM 1731 C C . PRO A 1 225 ? 15.186 -4.163 -8.512 1.00 94.44 225 PRO A C 1
ATOM 1733 O O . PRO A 1 225 ? 14.214 -3.603 -8.007 1.00 94.44 225 PRO A O 1
ATOM 1736 N N . ASN A 1 226 ? 15.904 -3.615 -9.486 1.00 95.81 226 ASN A N 1
ATOM 1737 C CA . ASN A 1 226 ? 15.495 -2.419 -10.210 1.00 95.81 226 ASN A CA 1
ATOM 1738 C C . ASN A 1 226 ? 14.211 -2.712 -11.011 1.00 95.81 226 ASN A C 1
ATOM 1740 O O . ASN A 1 226 ? 14.140 -3.716 -11.722 1.00 95.81 226 ASN A O 1
ATOM 1744 N N . ILE A 1 227 ? 13.197 -1.854 -10.875 1.00 96.56 227 ILE A N 1
ATOM 1745 C CA . ILE A 1 227 ? 11.917 -1.961 -11.596 1.00 96.56 227 ILE A CA 1
ATOM 1746 C C . ILE A 1 227 ? 11.631 -0.745 -12.482 1.00 96.56 227 ILE A C 1
ATOM 1748 O O . ILE A 1 227 ? 10.492 -0.542 -12.900 1.00 96.56 227 ILE A O 1
ATOM 1752 N N . THR A 1 228 ? 12.656 0.052 -12.784 1.00 97.31 228 THR A N 1
ATOM 1753 C CA . THR A 1 228 ? 12.546 1.183 -13.705 1.00 97.31 228 THR A CA 1
ATOM 1754 C C . THR A 1 228 ? 12.369 0.714 -15.151 1.00 97.31 228 THR A C 1
ATOM 1756 O O . THR A 1 228 ? 12.549 -0.458 -15.476 1.00 97.31 228 THR A O 1
ATOM 1759 N N . GLY A 1 229 ? 12.075 1.634 -16.062 1.00 96.62 229 GLY A N 1
ATOM 1760 C CA . GLY A 1 229 ? 12.019 1.410 -17.506 1.00 96.62 229 GLY A CA 1
ATOM 1761 C C . GLY A 1 229 ? 13.376 1.138 -18.160 1.00 96.62 229 GLY A C 1
ATOM 1762 O O . GLY A 1 229 ? 13.426 0.916 -19.366 1.00 96.62 229 GLY A O 1
ATOM 1763 N N . SER A 1 230 ? 14.479 1.098 -17.400 1.00 95.12 230 SER A N 1
ATOM 1764 C CA . SER A 1 230 ? 15.802 0.769 -17.940 1.00 95.12 230 SER A CA 1
ATOM 1765 C C . SER A 1 230 ? 15.791 -0.586 -18.655 1.00 95.12 230 SER A C 1
ATOM 1767 O O . SER A 1 230 ? 15.445 -1.611 -18.069 1.00 95.12 230 SER A O 1
ATOM 1769 N N . LYS A 1 231 ? 16.245 -0.619 -19.913 1.00 92.81 231 LYS A N 1
ATOM 1770 C CA . LYS A 1 231 ? 16.375 -1.864 -20.697 1.00 92.81 231 LYS A CA 1
ATOM 1771 C C . LYS A 1 231 ? 17.485 -2.793 -20.210 1.00 92.81 231 LYS A C 1
ATOM 1773 O O . LYS A 1 231 ? 17.463 -3.977 -20.536 1.00 92.81 231 LYS A O 1
ATOM 1778 N N . VAL A 1 232 ? 18.468 -2.246 -19.493 1.00 90.75 232 VAL A N 1
ATOM 1779 C CA . VAL A 1 232 ? 19.661 -2.980 -19.045 1.00 90.75 232 VAL A CA 1
ATOM 1780 C C . VAL A 1 232 ? 19.470 -3.511 -17.631 1.00 90.75 232 VAL A C 1
ATOM 1782 O O . VAL A 1 232 ? 19.784 -4.669 -17.369 1.00 90.75 232 VAL A O 1
ATOM 1785 N N . TYR A 1 233 ? 18.954 -2.673 -16.731 1.00 91.12 233 TYR A N 1
ATOM 1786 C CA . TYR A 1 233 ? 18.876 -2.998 -15.307 1.00 91.12 233 TYR A CA 1
ATOM 1787 C C . TYR A 1 233 ? 17.450 -3.258 -14.817 1.00 91.12 233 TYR A C 1
ATOM 1789 O O . TYR A 1 233 ? 17.292 -3.957 -13.821 1.00 91.12 233 TYR A O 1
ATOM 1797 N N . GLY A 1 234 ? 16.438 -2.704 -15.491 1.00 94.12 234 GLY A N 1
ATOM 1798 C CA . GLY A 1 234 ? 15.043 -2.733 -15.061 1.00 94.12 234 GLY A CA 1
ATOM 1799 C C . GLY A 1 234 ? 14.129 -3.546 -15.983 1.00 94.12 234 GLY A C 1
ATOM 1800 O O . GLY A 1 234 ? 14.524 -4.537 -16.601 1.00 94.12 234 GLY A O 1
ATOM 1801 N N . LEU A 1 235 ? 12.875 -3.111 -16.070 1.00 95.62 235 LEU A N 1
ATOM 1802 C CA . LEU A 1 235 ? 11.785 -3.749 -16.807 1.00 95.62 235 LEU A CA 1
ATOM 1803 C C . LEU A 1 235 ? 11.703 -3.332 -18.281 1.00 95.62 235 LEU A C 1
ATOM 1805 O O . LEU A 1 235 ? 10.823 -3.814 -18.982 1.00 95.62 235 LEU A O 1
ATOM 1809 N N . GLY A 1 236 ? 12.602 -2.485 -18.792 1.00 95.00 236 GLY A N 1
ATOM 1810 C CA . GLY A 1 236 ? 12.493 -1.902 -20.141 1.00 95.00 236 GLY A CA 1
ATOM 1811 C C . GLY A 1 236 ? 12.487 -2.892 -21.312 1.00 95.00 236 GLY A C 1
ATOM 1812 O O . GLY A 1 236 ? 12.175 -2.518 -22.442 1.00 95.00 236 GLY A O 1
ATOM 1813 N N . SER A 1 237 ? 12.860 -4.151 -21.068 1.00 93.81 237 SER A N 1
ATOM 1814 C CA . SER A 1 237 ? 12.779 -5.240 -22.052 1.00 93.81 237 SER A CA 1
ATOM 1815 C C . SER A 1 237 ? 11.445 -5.997 -22.028 1.00 93.81 237 SER A C 1
ATOM 1817 O O . SER A 1 237 ? 11.207 -6.818 -22.910 1.00 93.81 237 SER A O 1
ATOM 1819 N N . TRP A 1 238 ? 10.587 -5.736 -21.040 1.00 95.19 238 TRP A N 1
ATOM 1820 C CA . TRP A 1 238 ? 9.293 -6.386 -20.867 1.00 95.19 238 TRP A CA 1
ATOM 1821 C C . TRP A 1 238 ? 8.195 -5.524 -21.481 1.00 95.19 238 TRP A C 1
ATOM 1823 O O . TRP A 1 238 ? 8.194 -4.297 -21.389 1.00 95.19 238 TRP A O 1
ATOM 1833 N N . SER A 1 239 ? 7.214 -6.179 -22.081 1.00 95.88 239 SER A N 1
ATOM 1834 C CA . SER A 1 239 ? 5.977 -5.545 -22.518 1.00 95.88 239 SER A CA 1
ATOM 1835 C C . SER A 1 239 ? 5.021 -5.310 -21.341 1.00 95.88 239 SER A C 1
ATOM 1837 O O . SER A 1 239 ? 5.070 -6.006 -20.324 1.00 95.88 239 SER A O 1
ATOM 1839 N N . ILE A 1 240 ? 4.085 -4.366 -21.495 1.00 97.19 240 ILE A N 1
ATOM 1840 C CA . ILE A 1 240 ? 3.016 -4.126 -20.507 1.00 97.19 240 ILE A CA 1
ATOM 1841 C C . ILE A 1 240 ? 2.282 -5.433 -20.134 1.00 97.19 240 ILE A C 1
ATOM 1843 O O . ILE A 1 240 ? 2.182 -5.715 -18.940 1.00 97.19 240 ILE A O 1
ATOM 1847 N N . PRO A 1 241 ? 1.839 -6.287 -21.084 1.00 96.88 241 PRO A N 1
ATOM 1848 C CA . PRO A 1 241 ? 1.191 -7.554 -20.739 1.00 96.88 241 PRO A CA 1
ATOM 1849 C C . PRO A 1 241 ? 2.076 -8.526 -19.946 1.00 96.88 241 PRO A C 1
ATOM 1851 O O . PRO A 1 241 ? 1.557 -9.312 -19.154 1.00 96.88 241 PRO A O 1
ATOM 1854 N N . GLU A 1 242 ? 3.398 -8.500 -20.133 1.00 96.25 242 GLU A N 1
ATOM 1855 C CA . GLU A 1 242 ? 4.324 -9.325 -19.345 1.00 96.25 242 GLU A CA 1
ATOM 1856 C C . GLU A 1 242 ? 4.441 -8.822 -17.906 1.00 96.25 242 GLU A C 1
ATOM 1858 O O . GLU A 1 242 ? 4.400 -9.634 -16.982 1.00 96.25 242 GLU A O 1
ATOM 1863 N N . ILE A 1 243 ? 4.505 -7.503 -17.699 1.00 96.75 243 ILE A N 1
ATOM 1864 C CA . ILE A 1 243 ? 4.499 -6.901 -16.357 1.00 96.75 243 ILE A CA 1
ATOM 1865 C C . ILE A 1 243 ? 3.164 -7.178 -15.655 1.00 96.75 243 ILE A C 1
ATOM 1867 O O . ILE A 1 243 ? 3.154 -7.626 -14.510 1.00 96.75 243 ILE A O 1
ATOM 1871 N N . VAL A 1 244 ? 2.033 -6.998 -16.345 1.00 97.19 244 VAL A N 1
ATOM 1872 C CA . VAL A 1 244 ? 0.697 -7.315 -15.809 1.00 97.19 244 VAL A CA 1
ATOM 1873 C C . VAL A 1 244 ? 0.610 -8.788 -15.409 1.00 97.19 244 VAL A C 1
ATOM 1875 O O . VAL A 1 244 ? 0.216 -9.102 -14.285 1.00 97.19 244 VAL A O 1
ATOM 1878 N N . ARG A 1 245 ? 1.046 -9.706 -16.282 1.00 95.44 245 ARG A N 1
ATOM 1879 C CA . ARG A 1 245 ? 1.073 -11.145 -15.979 1.00 95.44 245 ARG A CA 1
ATOM 1880 C C . ARG A 1 245 ? 1.956 -11.452 -14.777 1.00 95.44 245 ARG A C 1
ATOM 1882 O O . ARG A 1 245 ? 1.583 -12.285 -13.950 1.00 95.44 245 ARG A O 1
ATOM 1889 N N . TYR A 1 246 ? 3.115 -10.810 -14.676 1.00 95.88 246 TYR A N 1
ATOM 1890 C CA . TYR A 1 246 ? 3.998 -10.966 -13.530 1.00 95.88 246 TYR A CA 1
ATOM 1891 C C . TYR A 1 246 ? 3.322 -10.529 -12.235 1.00 95.88 246 TYR A C 1
ATOM 1893 O O . TYR A 1 246 ? 3.309 -11.302 -11.281 1.00 95.88 246 TYR A O 1
ATOM 1901 N N . LEU A 1 247 ? 2.700 -9.349 -12.209 1.00 95.75 247 LEU A N 1
ATOM 1902 C CA . LEU A 1 247 ? 1.985 -8.872 -11.027 1.00 95.75 247 LEU A CA 1
ATOM 1903 C C . LEU A 1 247 ? 0.839 -9.824 -10.657 1.00 95.75 247 LEU A C 1
ATOM 1905 O O . LEU A 1 247 ? 0.688 -10.162 -9.491 1.00 95.75 247 LEU A O 1
ATOM 1909 N N . GLN A 1 248 ? 0.098 -10.351 -11.635 1.00 94.62 248 GLN A N 1
ATOM 1910 C CA . GLN A 1 248 ? -1.022 -11.261 -11.369 1.00 94.62 248 GLN A CA 1
ATOM 1911 C C . GLN A 1 248 ? -0.606 -12.659 -10.898 1.00 94.62 248 GLN A C 1
ATOM 1913 O O . GLN A 1 248 ? -1.361 -13.335 -10.202 1.00 94.62 248 GLN A O 1
ATOM 1918 N N . THR A 1 249 ? 0.548 -13.152 -11.348 1.00 93.31 249 THR A N 1
ATOM 1919 C CA . THR A 1 249 ? 0.873 -14.584 -11.237 1.00 93.31 249 THR A CA 1
ATOM 1920 C C . THR A 1 249 ? 2.204 -14.875 -10.563 1.00 93.31 249 THR A C 1
ATOM 1922 O O . THR A 1 249 ? 2.468 -16.037 -10.251 1.00 93.31 249 THR A O 1
ATOM 1925 N N . GLY A 1 250 ? 3.065 -13.876 -10.392 1.00 93.81 250 GLY A N 1
ATOM 1926 C CA . GLY A 1 250 ? 4.459 -14.025 -9.980 1.00 93.81 250 GLY A CA 1
ATOM 1927 C C . GLY A 1 250 ? 5.355 -14.709 -11.018 1.00 93.81 250 GLY A C 1
ATOM 1928 O O . GLY A 1 250 ? 6.489 -15.061 -10.696 1.00 93.81 250 GLY A O 1
ATOM 1929 N N . GLN A 1 251 ? 4.877 -14.965 -12.242 1.00 92.94 251 GLN A N 1
ATOM 1930 C CA . GLN A 1 251 ? 5.685 -15.582 -13.299 1.00 92.94 251 GLN A CA 1
ATOM 1931 C C . GLN A 1 251 ? 6.571 -14.542 -13.975 1.00 92.94 251 GLN A C 1
ATOM 1933 O O . GLN A 1 251 ? 6.072 -13.576 -14.547 1.00 92.94 251 GLN A O 1
ATOM 1938 N N . VAL A 1 252 ? 7.880 -14.773 -13.950 1.00 87.31 252 VAL A N 1
ATOM 1939 C CA . VAL A 1 252 ? 8.837 -13.994 -14.745 1.00 87.31 252 VAL A CA 1
ATOM 1940 C C . VAL A 1 252 ? 9.046 -14.675 -16.107 1.00 87.31 252 VAL A C 1
ATOM 1942 O O . VAL A 1 252 ? 8.798 -15.882 -16.231 1.00 87.31 252 VAL A O 1
ATOM 1945 N N . PRO A 1 253 ? 9.559 -13.970 -17.131 1.00 80.75 253 PRO A N 1
ATOM 1946 C CA . PRO A 1 253 ? 9.949 -14.594 -18.389 1.00 80.75 253 PRO A CA 1
ATOM 1947 C C . PRO A 1 253 ? 10.899 -15.793 -18.184 1.00 80.75 253 PRO A C 1
ATOM 1949 O O . PRO A 1 253 ? 11.889 -15.721 -17.443 1.00 80.75 253 PRO A O 1
ATOM 1952 N N . GLY A 1 254 ? 10.592 -16.911 -18.853 1.00 74.69 254 GLY A N 1
ATOM 1953 C CA . GLY A 1 254 ? 11.415 -18.129 -18.847 1.00 74.69 254 GLY A CA 1
ATOM 1954 C C . GLY A 1 254 ? 11.116 -19.151 -17.737 1.00 74.69 254 GLY A C 1
ATOM 1955 O O . GLY A 1 254 ? 12.048 -19.643 -17.109 1.00 74.69 254 GLY A O 1
ATOM 1956 N N . ASN A 1 255 ? 9.844 -19.498 -17.501 1.00 76.31 255 ASN A N 1
ATOM 1957 C CA . ASN A 1 255 ? 9.372 -20.561 -16.582 1.00 76.31 255 ASN A CA 1
ATOM 1958 C C . ASN A 1 255 ? 9.780 -20.441 -15.099 1.00 76.31 255 ASN A C 1
ATOM 1960 O O . ASN A 1 255 ? 9.553 -21.367 -14.319 1.00 76.31 255 ASN A O 1
ATOM 1964 N N . ARG A 1 256 ? 10.337 -19.307 -14.672 1.00 85.94 256 ARG A N 1
ATOM 1965 C CA . ARG A 1 256 ? 10.647 -19.038 -13.262 1.00 85.94 256 ARG A CA 1
ATOM 1966 C C . ARG A 1 256 ? 9.462 -18.354 -12.575 1.00 85.94 256 ARG A C 1
ATOM 1968 O O . ARG A 1 256 ? 8.672 -17.651 -13.205 1.00 85.94 256 ARG A O 1
ATOM 1975 N N . ARG A 1 257 ? 9.359 -18.538 -11.260 1.00 89.25 257 ARG A N 1
ATOM 1976 C CA . ARG A 1 257 ? 8.387 -17.851 -10.403 1.00 89.25 257 ARG A CA 1
ATOM 1977 C C . ARG A 1 257 ? 9.106 -17.107 -9.292 1.00 89.25 257 ARG A C 1
ATOM 1979 O O . ARG A 1 257 ? 10.066 -17.627 -8.725 1.00 89.25 257 ARG A O 1
ATOM 1986 N N . THR A 1 258 ? 8.623 -15.912 -8.990 1.00 90.81 258 THR A N 1
ATOM 1987 C CA . THR A 1 258 ? 9.078 -15.153 -7.832 1.00 90.81 258 THR A CA 1
ATOM 1988 C C . THR A 1 258 ? 8.580 -15.799 -6.549 1.00 90.81 258 THR A C 1
ATOM 1990 O O . THR A 1 258 ? 7.506 -16.397 -6.494 1.00 90.81 258 THR A O 1
ATOM 1993 N N . ASP A 1 259 ? 9.398 -15.683 -5.513 1.00 90.50 259 ASP A N 1
ATOM 1994 C CA . ASP A 1 259 ? 9.062 -16.136 -4.177 1.00 90.50 259 ASP A CA 1
ATOM 1995 C C . ASP A 1 259 ? 8.112 -15.124 -3.503 1.00 90.50 259 ASP A C 1
ATOM 1997 O O . ASP A 1 259 ? 8.520 -13.979 -3.262 1.00 90.50 259 ASP A O 1
ATOM 2001 N N . PRO A 1 260 ? 6.868 -15.524 -3.176 1.00 88.31 260 PRO A N 1
ATOM 2002 C CA . PRO A 1 260 ? 5.849 -14.632 -2.620 1.00 88.31 260 PRO A CA 1
ATOM 2003 C C . PRO A 1 260 ? 6.202 -14.079 -1.232 1.00 88.31 260 PRO A C 1
ATOM 2005 O O . PRO A 1 260 ? 5.551 -13.147 -0.758 1.00 88.31 260 PRO A O 1
ATOM 2008 N N . ARG A 1 261 ? 7.235 -14.629 -0.573 1.00 86.62 261 ARG A N 1
ATOM 2009 C CA . ARG A 1 261 ? 7.768 -14.115 0.698 1.00 86.62 261 ARG A CA 1
ATOM 2010 C C . ARG A 1 261 ? 8.538 -12.803 0.520 1.00 86.62 261 ARG A C 1
ATOM 2012 O O . ARG A 1 261 ? 8.626 -12.033 1.472 1.00 86.62 261 ARG A O 1
ATOM 2019 N N . PHE A 1 262 ? 9.104 -12.566 -0.668 1.00 88.88 262 PHE A N 1
ATOM 2020 C CA . PHE A 1 262 ? 9.956 -11.406 -0.967 1.00 88.88 262 PHE A CA 1
ATOM 2021 C C . PHE A 1 262 ? 9.290 -10.386 -1.891 1.00 88.88 262 PHE A C 1
ATOM 2023 O O . PHE A 1 262 ? 9.563 -9.199 -1.770 1.00 88.88 262 PHE A O 1
ATOM 2030 N N . CYS A 1 263 ? 8.412 -10.825 -2.794 1.00 90.62 263 CYS A N 1
ATOM 2031 C CA . CYS A 1 263 ? 7.575 -9.936 -3.598 1.00 90.62 263 CYS A CA 1
ATOM 2032 C C . CYS A 1 263 ? 6.138 -10.475 -3.563 1.00 90.62 263 CYS A C 1
ATOM 2034 O O . CYS A 1 263 ? 5.875 -11.521 -4.169 1.00 90.62 263 CYS A O 1
ATOM 2036 N N . PRO A 1 264 ? 5.215 -9.813 -2.845 1.00 88.12 264 PRO A N 1
ATOM 2037 C CA . PRO A 1 264 ? 3.923 -10.381 -2.475 1.00 88.12 264 PRO A CA 1
ATOM 2038 C C . PRO A 1 264 ? 2.884 -10.308 -3.614 1.00 88.12 264 PRO A C 1
ATOM 2040 O O . PRO A 1 264 ? 1.762 -9.840 -3.436 1.00 88.12 264 PRO A O 1
ATOM 2043 N N . THR A 1 265 ? 3.242 -10.813 -4.799 1.00 92.12 265 THR A N 1
ATOM 2044 C CA . THR A 1 265 ? 2.397 -10.831 -6.013 1.00 92.12 265 THR A CA 1
ATOM 2045 C C . THR A 1 265 ? 1.037 -11.509 -5.816 1.00 92.12 265 THR A C 1
ATOM 2047 O O . THR A 1 265 ? 0.089 -11.208 -6.535 1.00 92.12 265 THR A O 1
ATOM 2050 N N . GLN A 1 266 ? 0.886 -12.360 -4.794 1.00 92.75 266 GLN A N 1
ATOM 2051 C CA . GLN A 1 266 ? -0.399 -12.951 -4.418 1.00 92.75 266 GLN A CA 1
ATOM 2052 C C . GLN A 1 266 ? -1.487 -11.911 -4.109 1.00 92.75 266 GLN A C 1
ATOM 2054 O O . GLN A 1 266 ? -2.657 -12.189 -4.360 1.00 92.75 266 GLN A O 1
ATOM 2059 N N . PHE A 1 267 ? -1.127 -10.723 -3.614 1.00 94.06 267 PHE A N 1
ATOM 2060 C CA . PHE A 1 267 ? -2.088 -9.642 -3.381 1.00 94.06 267 PHE A CA 1
ATOM 2061 C C . PHE A 1 267 ? -2.572 -9.038 -4.705 1.00 94.06 267 PHE A C 1
ATOM 2063 O O . PHE A 1 267 ? -3.751 -8.763 -4.890 1.00 94.06 267 PHE A O 1
ATOM 2070 N N . TYR A 1 268 ? -1.694 -8.917 -5.697 1.00 94.88 268 TYR A N 1
ATOM 2071 C CA . TYR A 1 268 ? -2.031 -8.287 -6.975 1.00 94.88 268 TYR A CA 1
ATOM 2072 C C . TYR A 1 268 ? -2.776 -9.224 -7.939 1.00 94.88 268 TYR A C 1
ATOM 2074 O O . TYR A 1 268 ? -3.336 -8.766 -8.934 1.00 94.88 268 TYR A O 1
ATOM 2082 N N . ALA A 1 269 ? -2.864 -10.521 -7.624 1.00 92.56 269 ALA A N 1
ATOM 2083 C CA . ALA A 1 269 ? -3.538 -11.542 -8.432 1.00 92.56 269 ALA A CA 1
ATOM 2084 C C . ALA A 1 269 ? -5.009 -11.237 -8.766 1.00 92.56 269 ALA A C 1
ATOM 2086 O O . ALA A 1 269 ? -5.558 -11.786 -9.722 1.00 92.56 269 ALA A O 1
ATOM 2087 N N . ARG A 1 270 ? -5.664 -10.384 -7.970 1.00 87.25 270 ARG A N 1
ATOM 2088 C CA . ARG A 1 270 ? -7.069 -9.984 -8.144 1.00 87.25 270 ARG A CA 1
ATOM 2089 C C . ARG A 1 270 ? -7.247 -8.499 -8.463 1.00 87.25 270 ARG A C 1
ATOM 2091 O O . ARG A 1 270 ? -8.388 -8.059 -8.570 1.00 87.25 270 ARG A O 1
ATOM 2098 N N . ALA A 1 271 ? -6.157 -7.746 -8.614 1.00 93.94 271 ALA A N 1
ATOM 2099 C CA . ALA A 1 271 ? -6.224 -6.337 -8.981 1.00 93.94 271 ALA A CA 1
ATOM 2100 C C . ALA A 1 271 ? -6.828 -6.167 -10.384 1.00 93.94 271 ALA A C 1
ATOM 2102 O O . ALA A 1 271 ? -6.688 -7.043 -11.247 1.00 93.94 271 ALA A O 1
ATOM 2103 N N . LYS A 1 272 ? -7.500 -5.032 -10.618 1.00 94.75 272 LYS A N 1
ATOM 2104 C CA . LYS A 1 272 ? -8.060 -4.716 -11.935 1.00 94.75 272 LYS A CA 1
ATOM 2105 C C . LYS A 1 272 ? -6.926 -4.649 -12.956 1.00 94.75 272 LYS A C 1
ATOM 2107 O O . LYS A 1 272 ? -5.876 -4.061 -12.705 1.00 94.75 272 LYS A O 1
ATOM 2112 N N . GLU A 1 273 ? -7.153 -5.209 -14.140 1.00 95.81 273 GLU A N 1
ATOM 2113 C CA . GLU A 1 273 ? -6.151 -5.195 -15.210 1.00 95.81 273 GLU A CA 1
ATOM 2114 C C . GLU A 1 273 ? -5.788 -3.766 -15.649 1.00 95.81 273 GLU A C 1
ATOM 2116 O O . GLU A 1 273 ? -4.633 -3.503 -15.979 1.00 95.81 273 GLU A O 1
ATOM 2121 N N . SER A 1 274 ? -6.742 -2.829 -15.581 1.00 96.50 274 SER A N 1
ATOM 2122 C CA . SER A 1 274 ? -6.512 -1.397 -15.817 1.00 96.50 274 SER A CA 1
ATOM 2123 C C . SER A 1 274 ? -5.469 -0.805 -14.873 1.00 96.50 274 SER A C 1
ATOM 2125 O O . SER A 1 274 ? -4.606 -0.048 -15.311 1.00 96.50 274 SER A O 1
ATOM 2127 N N . ASP A 1 275 ? -5.520 -1.183 -13.598 1.00 97.56 275 ASP A N 1
ATOM 2128 C CA . ASP A 1 275 ? -4.662 -0.636 -12.548 1.00 97.56 275 ASP A CA 1
ATOM 2129 C C . ASP A 1 275 ? -3.247 -1.195 -12.714 1.00 97.56 275 ASP A C 1
ATOM 2131 O O . ASP A 1 275 ? -2.266 -0.454 -12.726 1.00 97.56 275 ASP A O 1
ATOM 2135 N N . LEU A 1 276 ? -3.141 -2.505 -12.966 1.00 98.00 276 LEU A N 1
ATOM 2136 C CA . LEU A 1 276 ? -1.868 -3.161 -13.272 1.00 98.00 276 LEU A CA 1
ATOM 2137 C C . LEU A 1 276 ? -1.238 -2.627 -14.564 1.00 98.00 276 LEU A C 1
ATOM 2139 O O . LEU A 1 276 ? -0.018 -2.480 -14.642 1.00 98.00 276 LEU A O 1
ATOM 2143 N N . SER A 1 277 ? -2.056 -2.309 -15.567 1.00 98.31 277 SER A N 1
ATOM 2144 C CA . SER A 1 277 ? -1.588 -1.699 -16.813 1.00 98.31 277 SER A CA 1
ATOM 2145 C C . SER A 1 277 ? -1.091 -0.272 -16.588 1.00 98.31 277 SER A C 1
ATOM 2147 O O . SER A 1 277 ? -0.046 0.086 -17.123 1.00 98.31 277 SER A O 1
ATOM 2149 N N . ALA A 1 278 ? -1.783 0.532 -15.774 1.00 98.56 278 ALA A N 1
ATOM 2150 C CA . ALA A 1 278 ? -1.333 1.874 -15.407 1.00 98.56 278 ALA A CA 1
ATOM 2151 C C . ALA A 1 278 ? 0.001 1.830 -14.644 1.00 98.56 278 ALA A C 1
ATOM 2153 O O . ALA A 1 278 ? 0.924 2.564 -14.994 1.00 98.56 278 ALA A O 1
ATOM 2154 N N . ILE A 1 279 ? 0.145 0.906 -13.684 1.00 98.44 279 ILE A N 1
ATOM 2155 C CA . ILE A 1 279 ? 1.417 0.633 -12.995 1.00 98.44 279 ILE A CA 1
ATOM 2156 C C . ILE A 1 279 ? 2.514 0.298 -14.011 1.00 98.44 279 ILE A C 1
ATOM 2158 O O . ILE A 1 279 ? 3.567 0.928 -14.000 1.00 98.44 279 ILE A O 1
ATOM 2162 N N . ALA A 1 280 ? 2.272 -0.651 -14.920 1.00 98.19 280 ALA A N 1
ATOM 2163 C CA . ALA A 1 280 ? 3.255 -1.047 -15.927 1.00 98.19 280 ALA A CA 1
ATOM 2164 C C . ALA A 1 280 ? 3.665 0.120 -16.844 1.00 98.19 280 ALA A C 1
ATOM 2166 O O . ALA A 1 280 ? 4.850 0.290 -17.124 1.00 98.19 280 ALA A O 1
ATOM 2167 N N . VAL A 1 281 ? 2.702 0.942 -17.278 1.00 98.38 281 VAL A N 1
ATOM 2168 C CA . VAL A 1 281 ? 2.956 2.153 -18.075 1.00 98.38 281 VAL A CA 1
ATOM 2169 C C . VAL A 1 281 ? 3.843 3.133 -17.311 1.00 98.38 281 VAL A C 1
ATOM 2171 O O . VAL A 1 281 ? 4.813 3.631 -17.879 1.00 98.38 281 VAL A O 1
ATOM 2174 N N . TYR A 1 282 ? 3.539 3.397 -16.038 1.00 98.19 282 TYR A N 1
ATOM 2175 C CA . TYR A 1 282 ? 4.350 4.295 -15.225 1.00 98.19 282 TYR A CA 1
ATOM 2176 C C . TYR A 1 282 ? 5.765 3.746 -15.020 1.00 98.19 282 TYR A C 1
ATOM 2178 O O . TYR A 1 282 ? 6.723 4.445 -15.341 1.00 98.19 282 TYR A O 1
ATOM 2186 N N . LEU A 1 283 ? 5.917 2.487 -14.593 1.00 97.75 283 LEU A N 1
ATOM 2187 C CA . LEU A 1 283 ? 7.230 1.866 -14.382 1.00 97.75 283 LEU A CA 1
ATOM 2188 C C 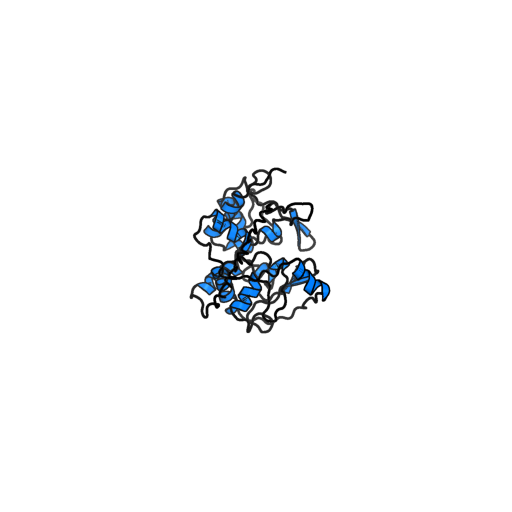. LEU A 1 283 ? 8.103 1.946 -15.640 1.00 97.75 283 LEU A C 1
ATOM 2190 O O . LEU A 1 283 ? 9.239 2.404 -15.565 1.00 97.75 283 LEU A O 1
ATOM 2194 N N . LEU A 1 284 ? 7.559 1.606 -16.812 1.00 96.88 284 LEU A N 1
ATOM 2195 C CA . LEU A 1 284 ? 8.285 1.698 -18.083 1.00 96.88 284 LEU A CA 1
ATOM 2196 C C . LEU A 1 284 ? 8.626 3.135 -18.505 1.00 96.88 284 LEU A C 1
ATOM 2198 O O . LEU A 1 284 ? 9.534 3.323 -19.310 1.00 96.88 284 LEU A O 1
ATOM 2202 N N . SER A 1 285 ? 7.927 4.142 -17.975 1.00 95.44 285 SER A N 1
ATOM 2203 C CA . SER A 1 285 ? 8.235 5.557 -18.223 1.00 95.44 285 SER A CA 1
ATOM 2204 C C . SER A 1 285 ? 9.348 6.111 -17.329 1.00 95.44 285 SER A C 1
ATOM 2206 O O . SER A 1 285 ? 9.897 7.172 -17.622 1.00 95.44 285 SER A O 1
ATOM 2208 N N . THR A 1 286 ? 9.705 5.401 -16.254 1.00 91.31 286 THR A N 1
ATOM 2209 C CA . THR A 1 286 ? 10.793 5.805 -15.359 1.00 91.31 286 THR A CA 1
ATOM 2210 C C . THR A 1 286 ? 12.141 5.410 -15.978 1.00 91.31 286 THR A C 1
ATOM 2212 O O . THR A 1 286 ? 12.592 4.288 -15.814 1.00 91.31 286 THR A O 1
ATOM 2215 N N . GLU A 1 287 ? 12.815 6.270 -16.744 1.00 75.50 287 GLU A N 1
ATOM 2216 C CA . GLU A 1 287 ? 14.210 6.009 -17.155 1.00 75.50 287 GLU A CA 1
ATOM 2217 C C . GLU A 1 287 ? 15.214 6.854 -16.357 1.00 75.50 287 GLU A C 1
ATOM 2219 O O . GLU A 1 287 ? 14.973 8.004 -15.998 1.00 75.50 287 GLU A O 1
ATOM 2224 N N . THR A 1 288 ? 16.333 6.202 -16.036 1.00 58.12 288 THR A N 1
ATOM 2225 C CA . THR A 1 288 ? 17.372 6.587 -15.077 1.00 58.12 288 THR A CA 1
ATOM 2226 C C . THR A 1 288 ? 18.335 7.629 -15.636 1.00 58.12 288 THR A C 1
ATOM 2228 O O . THR A 1 288 ? 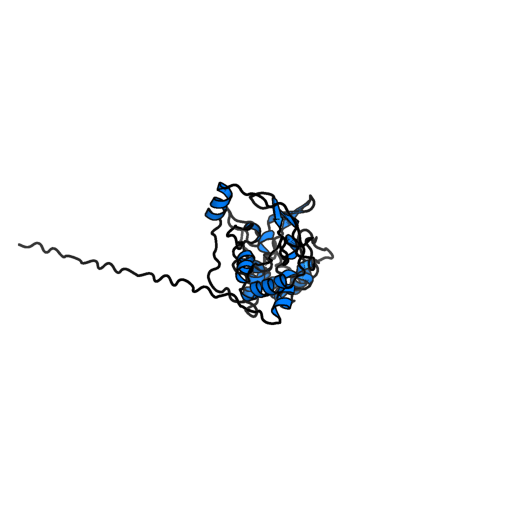18.806 7.485 -16.765 1.00 58.12 288 THR A O 1
ATOM 2231 N N . SER A 1 289 ? 18.723 8.597 -14.800 1.00 40.50 289 SER A N 1
ATOM 2232 C CA . SER A 1 289 ? 19.938 9.391 -15.013 1.00 40.50 289 SER A CA 1
ATOM 2233 C C . SER A 1 289 ? 21.131 8.441 -15.234 1.00 40.50 289 SER A C 1
ATOM 2235 O O . SER A 1 289 ? 21.224 7.435 -14.522 1.00 40.50 289 SER A O 1
ATOM 2237 N N . PRO A 1 290 ? 22.012 8.684 -16.220 1.00 42.94 290 PRO A N 1
ATOM 2238 C CA . PRO A 1 290 ? 23.219 7.886 -16.375 1.00 42.94 290 PRO A CA 1
ATOM 2239 C C . PRO A 1 290 ? 24.086 8.062 -15.123 1.00 42.94 290 PRO A C 1
ATOM 2241 O O . PRO A 1 290 ? 24.433 9.186 -14.768 1.00 42.94 290 PRO A O 1
ATOM 2244 N N . SER A 1 291 ? 24.397 6.955 -14.448 1.00 43.31 291 SER A N 1
ATOM 2245 C CA . SER A 1 291 ? 25.471 6.890 -13.450 1.00 43.31 291 SER A CA 1
ATOM 2246 C C . SER A 1 291 ? 26.829 7.090 -14.106 1.00 43.31 291 SER A C 1
ATOM 2248 O O . SER A 1 291 ? 27.036 6.416 -15.146 1.00 43.31 291 SER A O 1
#

Solvent-accessible surface area (backbone atoms only — not comparable to full-atom values): 16442 Å² total; per-residue (Å²): 140,80,90,82,83,84,84,80,84,81,80,82,79,80,78,80,76,76,80,76,73,73,72,79,74,78,67,75,96,68,76,64,86,62,27,37,62,54,8,44,50,36,39,35,7,52,46,33,46,20,56,42,20,3,70,49,72,40,54,86,49,60,38,49,8,71,37,78,44,77,58,98,88,41,70,42,54,31,60,29,55,18,45,13,86,56,28,47,46,90,58,50,71,54,42,52,43,33,36,50,30,47,22,28,44,88,88,69,46,77,47,73,41,90,80,31,69,50,26,53,68,36,20,51,61,59,46,49,14,36,50,49,24,38,69,68,41,78,58,50,79,63,86,77,80,77,72,85,72,56,71,66,57,64,58,50,54,51,71,74,44,70,79,53,73,68,79,60,88,40,71,73,49,84,89,51,60,47,51,62,34,6,44,49,40,37,50,26,44,46,40,50,46,78,47,16,22,30,84,47,61,101,88,41,77,58,35,76,31,54,8,72,28,77,46,78,53,97,96,43,78,44,64,34,59,31,52,24,16,31,64,88,71,29,43,40,78,56,52,54,71,52,48,35,46,20,40,39,66,26,43,48,92,84,92,43,66,63,57,57,88,81,51,61,25,74,18,33,48,76,44,58,69,68,57,41,41,14,32,32,48,22,33,54,66,40,65,73,81,86,129

Nearest PDB structures (foldseek):
  8xcm-assembly1_C  TM=8.079E-01  e=2.000E-19  Gluconobacter japonicus
  7w2j-assembly1_C  TM=8.184E-01  e=6.840E-17  Gluconobacter japonicus
  8gy2-assembly1_B  TM=8.298E-01  e=2.260E-16  Gluconobacter oxydans 621H
  8gy3-assembly1_A  TM=7.773E-01  e=7.873E-17  Gluconobacter oxydans
  6onq-assembly1_A  TM=4.400E-01  e=2.251E+00  Methylorubrum extorquens

Radius of gyration: 23.04 Å; Cα contacts (8 Å, |Δi|>4): 502; chains: 1; bounding box: 49×100×48 Å

Mean predicted aligned error: 8.55 Å

pLDDT: mean 84.71, std 17.07, range [31.41, 98.56]